Protein AF-A0AA36HN88-F1 (afdb_monomer)

Nearest PDB structures (foldseek):
  8b9c-assembly1_F  TM=7.238E-01  e=7.077E-08  Saccharomyces cerevisiae
  8b9b-assembly1_F  TM=6.747E-01  e=3.984E-08  Saccharomyces cerevisiae
  8ouw-assembly1_D  TM=8.330E-01  e=1.048E-05  Caenorhabditis elegans
  2q9q-assembly1_C  TM=6.946E-01  e=7.326E-03  Homo sapiens
  2e9x-assembly2_E  TM=8.116E-01  e=2.593E-02  Homo sapiens

Radius of gyration: 31.12 Å; Cα contacts (8 Å, |Δi|>4): 179; chains: 1; bounding box: 62×79×114 Å

InterPro domains:
  IPR008591 GINS complex subunit Sld5 [PTHR21206] (37-210)
  IPR036224 GINS, helical bundle-like domain superfamily [SSF158573] (46-180)
  IPR038749 GINS complex protein Sld5, alpha-helical domain [cd11711] (49-167)

Foldseek 3Di:
DDDDDDDDDDDDDDDDDDPDDPDPDDVPDDPPVVVVVVVVVVVVVVVLLVVLVQLLVCLQFALAHAADDPPSLVVLVVVLVVLVVVLVVCVVVVNQDPDPVSVVSVVVSVVSVVSSVSSVVSNLVNCLVQLVVCLDPVNCNRDDPVSNVCSVVSVVVVLVVCCVPPLVVDDPVPSDQQDDDDPVDGSGDDGDLQDWGWAWDFWCPDDDDQPDPDDPDDDDDPPDDQADADDDDDDDDDDTGTGGTDDIGRHSDDYHD

Structure (mmCIF, N/CA/C/O backbone):
data_AF-A0AA36HN88-F1
#
_entry.id   AF-A0AA36HN88-F1
#
loop_
_atom_site.group_PDB
_atom_site.id
_atom_site.type_symbol
_atom_site.label_atom_id
_atom_site.label_alt_id
_atom_site.label_comp_id
_atom_site.label_asym_id
_atom_site.label_entity_id
_atom_site.label_seq_id
_atom_site.pdbx_PDB_ins_code
_atom_site.Cartn_x
_atom_site.Cartn_y
_atom_site.Cartn_z
_atom_site.occupancy
_atom_site.B_iso_or_equiv
_atom_site.auth_seq_id
_atom_site.auth_comp_id
_atom_site.auth_asym_id
_atom_site.auth_atom_id
_atom_site.pdbx_PDB_model_num
ATOM 1 N N . GLY A 1 1 ? -19.488 61.494 77.928 1.00 33.22 1 GLY A N 1
ATOM 2 C CA . GLY A 1 1 ? -19.627 61.436 76.463 1.00 33.22 1 GLY A CA 1
ATOM 3 C C . GLY A 1 1 ? -18.825 60.264 75.932 1.00 33.22 1 GLY A C 1
ATOM 4 O O . GLY A 1 1 ? -17.717 60.093 76.411 1.00 33.22 1 GLY A O 1
ATOM 5 N N . GLN A 1 2 ? -19.443 59.449 75.059 1.00 39.19 2 GLN A N 1
ATOM 6 C CA . GLN A 1 2 ? -18.920 58.852 73.802 1.00 39.19 2 GLN A CA 1
ATOM 7 C C . GLN A 1 2 ? -17.388 58.603 73.686 1.00 39.19 2 GLN A C 1
ATOM 9 O O . GLN A 1 2 ? -16.617 59.529 73.882 1.00 39.19 2 GLN A O 1
ATOM 14 N N . THR A 1 3 ? -16.843 57.438 73.288 1.00 37.53 3 THR A N 1
ATOM 15 C CA . THR A 1 3 ? -17.080 56.626 72.064 1.00 37.53 3 THR A CA 1
ATOM 16 C C . THR A 1 3 ? -16.189 55.341 72.058 1.00 37.53 3 THR A C 1
ATOM 18 O O . THR A 1 3 ? -15.089 55.397 72.590 1.00 37.53 3 THR A O 1
ATOM 21 N N . TYR A 1 4 ? -16.716 54.223 71.501 1.00 43.19 4 TYR A N 1
ATOM 22 C CA . TYR A 1 4 ? -16.215 53.196 70.518 1.00 43.19 4 TYR A CA 1
ATOM 23 C C . TYR A 1 4 ? -14.683 52.874 70.366 1.00 43.19 4 TYR A C 1
ATOM 25 O O . TYR A 1 4 ? -13.878 53.747 70.624 1.00 43.19 4 TYR A O 1
ATOM 33 N N . PHE A 1 5 ? -14.126 51.726 69.897 1.00 35.56 5 PHE A N 1
ATOM 34 C CA . PHE A 1 5 ? -14.525 50.613 68.993 1.00 35.56 5 PHE A CA 1
ATOM 35 C C . PHE A 1 5 ? -13.441 49.468 68.968 1.00 35.56 5 PHE A C 1
ATOM 37 O O . PHE A 1 5 ? -12.260 49.766 69.089 1.00 35.56 5 PHE A O 1
ATOM 44 N N . LEU A 1 6 ? -13.885 48.212 68.750 1.00 39.47 6 LEU A N 1
ATOM 45 C CA . LEU A 1 6 ? -13.306 46.944 68.193 1.00 39.47 6 LEU A CA 1
ATOM 46 C C . LEU A 1 6 ? -11.869 46.354 68.423 1.00 39.47 6 LEU A C 1
ATOM 48 O O . LEU A 1 6 ? -10.884 47.081 68.482 1.00 39.47 6 LEU A O 1
ATOM 52 N N . PRO A 1 7 ? -11.743 44.991 68.391 1.00 43.19 7 PRO A N 1
ATOM 53 C CA . PRO A 1 7 ? -10.486 44.219 68.392 1.00 43.19 7 PRO A CA 1
ATOM 54 C C . PRO A 1 7 ? -10.064 43.672 67.001 1.00 43.19 7 PRO A C 1
ATOM 56 O O . PRO A 1 7 ? -10.891 43.529 66.102 1.00 43.19 7 PRO A O 1
ATOM 59 N N . ALA A 1 8 ? -8.786 43.286 66.851 1.00 37.62 8 ALA A N 1
ATOM 60 C CA . ALA A 1 8 ? -8.213 42.681 65.638 1.00 37.62 8 ALA A CA 1
ATOM 61 C C . ALA A 1 8 ? -7.874 41.181 65.811 1.00 37.62 8 ALA A C 1
ATOM 63 O O . ALA A 1 8 ? -7.265 40.782 66.803 1.00 37.62 8 ALA A O 1
ATOM 64 N N . GLN A 1 9 ? -8.250 40.372 64.812 1.00 37.78 9 GLN A N 1
ATOM 65 C CA . GLN A 1 9 ? -7.865 38.968 64.592 1.00 37.78 9 GLN A CA 1
ATOM 66 C C . GLN A 1 9 ? -6.862 38.852 63.426 1.00 37.78 9 GLN A C 1
ATOM 68 O O . GLN A 1 9 ? -6.830 39.733 62.570 1.00 37.78 9 GLN A O 1
ATOM 73 N N . GLY A 1 10 ? -6.165 37.709 63.308 1.00 36.47 10 GLY A N 1
ATOM 74 C CA . GLY A 1 10 ? -5.746 37.192 61.994 1.00 36.47 10 GLY A CA 1
ATOM 75 C C . GLY A 1 10 ? -4.490 36.318 61.972 1.00 36.47 10 GLY A C 1
ATOM 76 O O . GLY A 1 10 ? -3.422 36.792 61.602 1.00 36.47 10 GLY A O 1
ATOM 77 N N . HIS A 1 11 ? -4.623 35.032 62.312 1.00 40.09 11 HIS A N 1
ATOM 78 C CA . HIS A 1 11 ? -3.601 34.008 62.065 1.00 40.09 11 HIS A CA 1
ATOM 79 C C . HIS A 1 11 ? -3.617 33.529 60.602 1.00 40.09 11 HIS A C 1
ATOM 81 O O . HIS A 1 11 ? -4.667 33.342 59.991 1.00 40.09 11 HIS A O 1
ATOM 87 N N . ILE A 1 12 ? -2.412 33.297 60.088 1.00 47.19 12 ILE A N 1
ATOM 88 C CA . ILE A 1 12 ? -2.048 32.744 58.781 1.00 47.19 12 ILE A CA 1
ATOM 89 C C . ILE A 1 12 ? -2.587 31.313 58.621 1.00 47.19 12 ILE A C 1
ATOM 91 O O . ILE A 1 12 ? -2.272 30.464 59.448 1.00 47.19 12 ILE A O 1
ATOM 95 N N . ASN A 1 13 ? -3.344 31.041 57.550 1.00 41.16 13 ASN A N 1
ATOM 96 C CA . ASN A 1 13 ? -3.488 29.720 56.914 1.00 41.16 13 ASN A CA 1
ATOM 97 C C . ASN A 1 13 ? -4.190 29.865 55.549 1.00 41.16 13 ASN A C 1
ATOM 99 O O . ASN A 1 13 ? -5.360 30.235 55.484 1.00 41.16 13 ASN A O 1
ATOM 103 N N . GLN A 1 14 ? -3.484 29.571 54.454 1.00 41.94 14 GLN A N 1
ATOM 104 C CA . GLN A 1 14 ? -4.084 29.422 53.121 1.00 41.94 14 GLN A CA 1
ATOM 105 C C . GLN A 1 14 ? -4.514 27.958 52.905 1.00 41.94 14 GLN A C 1
ATOM 107 O O . GLN A 1 14 ? -3.753 27.054 53.257 1.00 41.94 14 GLN A O 1
ATOM 112 N N . PRO A 1 15 ? -5.695 27.680 52.320 1.00 41.12 15 PRO A N 1
ATOM 113 C CA . PRO A 1 15 ? -6.111 26.314 52.025 1.00 41.12 15 PRO A CA 1
ATOM 114 C C . PRO A 1 15 ? -5.435 25.760 50.759 1.00 41.12 15 PRO A C 1
ATOM 116 O O . PRO A 1 15 ? -5.493 26.352 49.683 1.00 41.12 15 PRO A O 1
ATOM 119 N N . VAL A 1 16 ? -4.855 24.565 50.892 1.00 47.56 16 VAL A N 1
ATOM 120 C CA . VAL A 1 16 ? -4.375 23.710 49.796 1.00 47.56 16 VAL A CA 1
ATOM 121 C C . VAL A 1 16 ? -5.579 23.220 48.983 1.00 47.56 16 VAL A C 1
ATOM 123 O O . VAL A 1 16 ? -6.437 22.507 49.509 1.00 47.56 16 VAL A O 1
ATOM 126 N N . GLN A 1 17 ? -5.657 23.582 47.700 1.00 39.78 17 GLN A N 1
ATOM 127 C CA . GLN A 1 17 ? -6.665 23.032 46.791 1.00 39.78 17 GLN A CA 1
ATOM 128 C C . GLN A 1 17 ? -6.345 21.558 46.503 1.00 39.78 17 GLN A C 1
ATOM 130 O O . GLN A 1 17 ? -5.305 21.235 45.935 1.00 39.78 17 GLN A O 1
ATOM 135 N N . ARG A 1 18 ? -7.240 20.651 46.909 1.00 39.81 18 ARG A N 1
ATOM 136 C CA . ARG A 1 18 ? -7.179 19.233 46.524 1.00 39.81 18 ARG A CA 1
ATOM 137 C C . ARG A 1 18 ? -7.717 19.080 45.094 1.00 39.81 18 ARG A C 1
ATOM 139 O O . ARG A 1 18 ? -8.723 19.721 44.782 1.00 39.81 18 ARG A O 1
ATOM 146 N N . PRO A 1 19 ? -7.134 18.217 44.243 1.00 39.84 19 PRO A N 1
ATOM 147 C CA . PRO A 1 19 ? -7.756 17.872 42.972 1.00 39.84 19 PRO A CA 1
ATOM 148 C C . PRO A 1 19 ? -9.130 17.250 43.242 1.00 39.84 19 PRO A C 1
ATOM 150 O O . PRO A 1 19 ? -9.286 16.403 44.126 1.00 39.84 19 PRO A O 1
ATOM 153 N N . ARG A 1 20 ? -10.142 17.733 42.514 1.00 42.72 20 ARG A N 1
ATOM 154 C CA . ARG A 1 20 ? -11.532 17.282 42.618 1.00 42.72 20 ARG A CA 1
ATOM 155 C C . ARG A 1 20 ? -11.580 15.760 42.485 1.00 42.72 20 ARG A C 1
ATOM 157 O O . ARG A 1 20 ? -11.233 15.218 41.440 1.00 42.72 20 ARG A O 1
ATOM 164 N N . GLN A 1 21 ? -12.030 15.085 43.541 1.00 40.09 21 GLN A N 1
ATOM 165 C CA . GLN A 1 21 ? -12.452 13.691 43.461 1.00 40.09 21 GLN A CA 1
ATOM 166 C C . GLN A 1 21 ? -13.465 13.590 42.313 1.00 40.09 21 GLN A C 1
ATOM 168 O O . GLN A 1 21 ? -14.459 14.320 42.316 1.00 40.09 21 GLN A O 1
ATOM 173 N N . ARG A 1 22 ? -13.200 12.741 41.309 1.00 48.06 22 ARG A N 1
ATOM 174 C CA . ARG A 1 22 ? -14.203 12.387 40.298 1.00 48.06 22 ARG A CA 1
ATOM 175 C C . ARG A 1 22 ? -15.379 11.766 41.051 1.00 48.06 22 ARG A C 1
ATOM 177 O O . ARG A 1 22 ? -15.306 10.616 41.471 1.00 48.06 22 ARG A O 1
ATOM 184 N N . LEU A 1 23 ? -16.435 12.552 41.261 1.00 38.34 23 LEU A N 1
ATOM 185 C CA . LEU A 1 23 ? -17.735 12.028 41.651 1.00 38.34 23 LEU A CA 1
ATOM 186 C C . LEU A 1 23 ? -18.117 10.989 40.596 1.00 38.34 23 LEU A C 1
ATOM 188 O O . LEU A 1 23 ? -18.191 11.319 39.408 1.00 38.34 23 LEU A O 1
ATOM 192 N N . TYR A 1 24 ? -18.352 9.752 41.028 1.00 38.06 24 TYR A N 1
ATOM 193 C CA . TYR A 1 24 ? -19.062 8.770 40.222 1.00 38.06 24 TYR A CA 1
ATOM 194 C C . TYR A 1 24 ? -20.385 9.411 39.796 1.00 38.06 24 TYR A C 1
ATOM 196 O O . TYR A 1 24 ? -21.262 9.645 40.628 1.00 38.06 24 TYR A O 1
ATOM 204 N N . HIS A 1 25 ? -20.493 9.778 38.520 1.00 45.50 25 HIS A N 1
ATOM 205 C CA . HIS A 1 25 ? -21.758 10.231 37.963 1.00 45.50 25 HIS A CA 1
ATOM 206 C C . HIS A 1 25 ? -22.688 9.021 37.938 1.00 45.50 25 HIS A C 1
ATOM 208 O O . HIS A 1 25 ? -22.310 7.934 37.496 1.00 45.50 25 HIS A O 1
ATOM 214 N N . ARG A 1 26 ? -23.889 9.205 38.487 1.00 38.00 26 ARG A N 1
ATOM 215 C CA . ARG A 1 26 ? -24.960 8.211 38.472 1.00 38.00 26 ARG A CA 1
ATOM 216 C C . ARG A 1 26 ? -25.245 7.858 37.000 1.00 38.00 26 ARG A C 1
ATOM 218 O O . ARG A 1 26 ? -25.284 8.778 36.181 1.00 38.00 26 ARG A O 1
ATOM 225 N N . PRO A 1 27 ? -25.412 6.574 36.635 1.00 43.78 27 PRO A N 1
ATOM 226 C CA . PRO A 1 27 ? -25.671 6.197 35.250 1.00 43.78 27 PRO A CA 1
ATOM 227 C C . PRO A 1 27 ? -27.021 6.795 34.835 1.00 43.78 27 PRO A C 1
ATOM 229 O O . PRO A 1 27 ? -28.067 6.352 35.305 1.00 43.78 27 PRO A O 1
ATOM 232 N N . GLY A 1 28 ? -26.969 7.871 34.048 1.00 53.22 28 GLY A N 1
ATOM 233 C CA . GLY A 1 28 ? -28.129 8.674 33.656 1.00 53.22 28 GLY A CA 1
ATOM 234 C C . GLY A 1 28 ? -27.809 10.128 33.294 1.00 53.22 28 GLY A C 1
ATOM 235 O O . GLY A 1 28 ? -28.519 10.691 32.473 1.00 53.22 28 GLY A O 1
ATOM 236 N N . ASP A 1 29 ? -26.71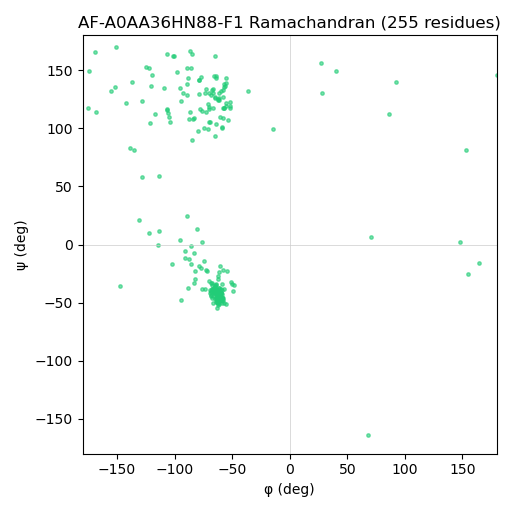8 10.708 33.812 1.00 48.88 29 ASP A N 1
ATOM 237 C CA . ASP A 1 29 ? -26.418 12.141 33.634 1.00 48.88 29 ASP A CA 1
ATOM 238 C C . ASP A 1 29 ? -25.157 12.390 32.778 1.00 48.88 29 ASP A C 1
ATOM 240 O O . ASP A 1 29 ? -24.192 13.006 33.233 1.00 48.88 29 ASP A O 1
ATOM 244 N N . LYS A 1 30 ? -25.134 11.910 31.525 1.00 49.22 30 LYS A N 1
ATOM 245 C CA . LYS A 1 30 ? -24.325 12.571 30.481 1.00 49.22 30 LYS A CA 1
ATOM 246 C C . LYS A 1 30 ? -25.263 13.525 29.727 1.00 49.22 30 LYS A C 1
ATOM 248 O O . LYS A 1 30 ? -26.373 13.105 29.398 1.00 49.22 30 LYS A O 1
ATOM 253 N N . PRO A 1 31 ? -24.874 14.783 29.448 1.00 46.38 31 PRO A N 1
ATOM 254 C CA . PRO A 1 31 ? -25.662 15.626 28.558 1.00 46.38 31 PRO A CA 1
ATOM 255 C C . PRO A 1 31 ? -25.785 14.922 27.198 1.00 46.38 31 PRO A C 1
ATOM 257 O O . PRO A 1 31 ? -24.791 14.419 26.682 1.00 46.38 31 PRO A O 1
ATOM 260 N N . MET A 1 32 ? -27.002 14.867 26.646 1.00 52.06 32 MET A N 1
ATOM 261 C CA . MET A 1 32 ? -27.328 14.155 25.394 1.00 52.06 32 MET A CA 1
ATOM 262 C C . MET A 1 32 ? -26.355 14.481 24.244 1.00 52.06 32 MET A C 1
ATOM 264 O O . MET A 1 32 ? -25.968 13.585 23.505 1.00 52.06 32 MET A O 1
ATOM 268 N N . ALA A 1 33 ? -25.864 15.724 24.169 1.00 55.00 33 ALA A N 1
ATOM 269 C CA . ALA A 1 33 ? -24.887 16.161 23.168 1.00 55.00 33 ALA A CA 1
ATOM 270 C C . ALA A 1 33 ? -23.561 15.370 23.196 1.00 55.00 33 ALA A C 1
ATOM 272 O O . ALA A 1 33 ? -22.982 15.111 22.153 1.00 55.00 33 ALA A O 1
ATOM 273 N N . SER A 1 34 ? -23.095 14.927 24.371 1.00 55.44 34 SER A N 1
ATOM 274 C CA . SER A 1 34 ? -21.862 14.127 24.486 1.00 55.44 34 SER A CA 1
ATOM 275 C C . SER A 1 34 ? -22.051 12.669 24.074 1.00 55.44 34 SER A C 1
ATOM 277 O O . SER A 1 34 ? -21.071 11.975 23.836 1.00 55.44 34 SER A O 1
ATOM 279 N N . GLN A 1 35 ? -23.292 12.177 24.070 1.00 51.66 35 GLN A N 1
ATOM 280 C CA . GLN A 1 35 ? -23.598 10.817 23.625 1.00 51.66 35 GLN A CA 1
ATOM 281 C C . GLN A 1 35 ? -23.736 10.754 22.103 1.00 51.66 35 GLN A C 1
ATOM 283 O O . GLN A 1 35 ? -23.360 9.749 21.517 1.00 51.66 35 GLN A O 1
ATOM 288 N N . GLU A 1 36 ? -24.242 11.814 21.468 1.00 57.34 36 GLU A N 1
ATOM 289 C CA . GLU A 1 36 ? -24.328 11.905 20.005 1.00 57.34 36 GLU A CA 1
ATOM 290 C C . GLU A 1 36 ? -22.930 12.007 19.369 1.00 57.34 36 GLU A C 1
ATOM 292 O O . GLU A 1 36 ? -22.629 11.249 18.452 1.00 57.34 36 GLU A O 1
ATOM 297 N N . GLU A 1 37 ? -22.035 12.836 19.923 1.00 62.00 37 GLU A N 1
ATOM 298 C CA . GLU A 1 37 ? -20.652 12.971 19.428 1.00 62.00 37 GLU A CA 1
ATOM 299 C C . GLU A 1 37 ? -19.816 11.681 19.603 1.00 62.00 37 GLU A C 1
ATOM 301 O O . GLU A 1 37 ? -19.087 11.301 18.690 1.00 62.00 37 GLU A O 1
ATOM 306 N N . GLU A 1 38 ? -19.951 10.958 20.729 1.00 62.66 38 GLU A N 1
ATOM 307 C CA . GLU A 1 38 ? -19.243 9.676 20.953 1.00 62.66 38 GLU A CA 1
ATOM 308 C C . GLU A 1 38 ? -19.678 8.583 19.948 1.00 62.66 38 GLU A C 1
ATOM 310 O O . GLU A 1 38 ? -18.858 7.764 19.532 1.00 62.66 38 GLU A O 1
ATOM 315 N N . VAL A 1 39 ? -20.952 8.560 19.535 1.00 64.94 39 VAL A N 1
ATOM 316 C CA . VAL A 1 39 ? -21.482 7.553 18.592 1.00 64.94 39 VAL A CA 1
ATOM 317 C C . VAL A 1 39 ? -21.003 7.808 17.160 1.00 64.94 39 VAL A C 1
ATOM 319 O O . VAL A 1 39 ? -20.663 6.857 16.451 1.00 64.94 39 VAL A O 1
ATOM 322 N N . ASP A 1 40 ? -20.923 9.073 16.743 1.00 72.06 40 ASP A N 1
ATOM 323 C CA . ASP A 1 40 ? -20.462 9.448 15.401 1.00 72.06 40 ASP A CA 1
ATOM 324 C C . ASP A 1 40 ? -18.978 9.087 15.175 1.00 72.06 40 ASP A C 1
ATOM 326 O O . ASP A 1 40 ? -18.593 8.639 14.088 1.00 72.06 40 ASP A O 1
ATOM 330 N N . GLU A 1 41 ? -18.135 9.220 16.205 1.00 75.75 41 GLU A N 1
ATOM 331 C CA . GLU A 1 41 ? -16.717 8.837 16.145 1.00 75.75 41 GLU A CA 1
ATOM 332 C C . GLU A 1 41 ? -16.524 7.314 16.037 1.00 75.75 41 GLU A C 1
ATOM 334 O O . GLU A 1 41 ? -15.697 6.842 15.246 1.00 75.75 41 GLU A O 1
ATOM 339 N N . GLU A 1 42 ? -17.308 6.528 16.784 1.00 75.44 42 GLU A N 1
ATOM 340 C CA . GLU A 1 42 ? -17.267 5.062 16.719 1.00 75.44 42 GLU A CA 1
ATOM 341 C C . GLU A 1 42 ? -17.736 4.525 15.356 1.00 75.44 42 GLU A C 1
ATOM 343 O O . GLU A 1 42 ? -17.108 3.613 14.801 1.00 75.44 42 GLU A O 1
ATOM 348 N N . GLU A 1 43 ? -18.804 5.094 14.780 1.00 80.69 43 GLU A N 1
ATOM 349 C CA . GLU A 1 43 ? -19.254 4.731 13.430 1.00 80.69 43 GLU A CA 1
ATOM 350 C C . GLU A 1 43 ? -18.202 5.080 12.370 1.00 80.69 43 GLU A C 1
ATOM 352 O O . GLU A 1 43 ? -17.905 4.252 11.504 1.00 80.69 43 GLU A O 1
ATOM 357 N N . SER A 1 44 ? -17.583 6.260 12.469 1.00 85.06 44 SER A N 1
ATOM 358 C CA . SER A 1 44 ? -16.520 6.698 11.557 1.00 85.06 44 SER A CA 1
ATOM 359 C C . SER A 1 44 ? -15.319 5.743 11.563 1.00 85.06 44 SER A C 1
ATOM 361 O O . SER A 1 44 ? -14.850 5.303 10.508 1.00 85.06 44 SER A O 1
ATOM 363 N N . PHE A 1 45 ? -14.854 5.325 12.747 1.00 86.44 45 PHE A N 1
ATOM 364 C CA . PHE A 1 45 ? -13.737 4.384 12.848 1.00 86.44 45 PHE A CA 1
ATOM 365 C C . PHE A 1 45 ? -14.075 3.011 12.258 1.00 86.44 45 PHE A C 1
ATOM 367 O O . PHE A 1 45 ? -13.268 2.416 11.538 1.00 86.44 45 PHE A O 1
ATOM 374 N N . LYS A 1 46 ? -15.284 2.510 12.525 1.00 90.56 46 LYS A N 1
ATOM 375 C CA . LYS A 1 46 ? -15.750 1.242 11.959 1.00 90.56 46 LYS A CA 1
ATOM 376 C C . LYS A 1 46 ? -15.746 1.273 10.429 1.00 90.56 46 LYS A C 1
ATOM 378 O O . LYS A 1 46 ? -15.358 0.289 9.800 1.00 90.56 46 LYS A O 1
ATOM 383 N N . GLU A 1 47 ? -16.127 2.396 9.829 1.00 91.44 47 GLU A N 1
ATOM 384 C CA . GLU A 1 47 ? -16.102 2.567 8.376 1.00 91.44 47 GLU A CA 1
ATOM 385 C C . GLU A 1 47 ? -14.687 2.532 7.794 1.00 91.44 47 GLU A C 1
ATOM 387 O O . GLU A 1 47 ? -14.479 1.913 6.746 1.00 91.44 47 GLU A O 1
ATOM 392 N N . GLU A 1 48 ? -13.704 3.126 8.475 1.00 92.25 48 GLU A N 1
ATOM 393 C CA . GLU A 1 48 ? -12.296 3.045 8.063 1.00 92.25 48 GLU A CA 1
ATOM 394 C C . GLU A 1 48 ? -11.740 1.621 8.201 1.00 92.25 48 GLU A C 1
ATOM 396 O O . GLU A 1 48 ? -11.027 1.143 7.315 1.00 92.25 48 GLU A O 1
ATOM 401 N N . VAL A 1 49 ? -12.116 0.886 9.253 1.00 94.38 49 VAL A N 1
ATOM 402 C CA . VAL A 1 49 ? -11.742 -0.531 9.408 1.00 94.38 49 VAL A CA 1
ATOM 403 C C . VAL A 1 49 ? -12.344 -1.385 8.289 1.00 94.38 49 VAL A C 1
ATOM 405 O O . VAL A 1 49 ? -11.632 -2.180 7.668 1.00 94.38 49 VAL A O 1
ATOM 408 N N . ASP A 1 50 ? -13.624 -1.193 7.968 1.00 93.50 50 ASP A N 1
ATOM 409 C CA . ASP A 1 50 ? -14.272 -1.877 6.846 1.00 93.50 50 ASP A CA 1
ATOM 410 C C . ASP A 1 50 ? -13.590 -1.526 5.515 1.00 93.50 50 ASP A C 1
ATOM 412 O O . ASP A 1 50 ? -13.373 -2.397 4.665 1.00 93.50 50 ASP A O 1
ATOM 416 N N . ARG A 1 51 ? -13.194 -0.261 5.332 1.00 92.56 51 ARG A N 1
ATOM 417 C CA . ARG A 1 51 ? -12.423 0.191 4.170 1.00 92.56 51 ARG A CA 1
ATOM 418 C C . ARG A 1 51 ? -11.065 -0.507 4.099 1.00 92.56 51 ARG A C 1
ATOM 420 O O . ARG A 1 51 ? -10.725 -1.001 3.024 1.00 92.56 51 ARG A O 1
ATOM 427 N N . LEU A 1 52 ? -10.325 -0.636 5.203 1.00 95.06 52 LEU A N 1
ATOM 428 C CA . LEU A 1 52 ? -9.062 -1.385 5.249 1.00 95.06 52 LEU A CA 1
ATOM 429 C C . LEU A 1 52 ? -9.255 -2.851 4.866 1.00 95.06 52 LEU A C 1
ATOM 431 O O . LEU A 1 52 ? -8.510 -3.355 4.027 1.00 95.06 52 LEU A O 1
ATOM 435 N N . ILE A 1 53 ? -10.258 -3.528 5.431 1.00 94.81 53 ILE A N 1
ATOM 436 C CA . ILE A 1 53 ? -10.543 -4.938 5.127 1.00 94.81 53 ILE A CA 1
ATOM 437 C C . ILE A 1 53 ? -10.807 -5.114 3.628 1.00 94.81 53 ILE A C 1
ATOM 439 O O . ILE A 1 53 ? -10.248 -6.014 2.992 1.00 94.81 53 ILE A O 1
ATOM 443 N N . ARG A 1 54 ? -11.625 -4.233 3.038 1.00 91.75 54 ARG A N 1
ATOM 444 C CA . ARG A 1 54 ? -11.916 -4.253 1.597 1.00 91.75 54 ARG A CA 1
ATOM 445 C C . ARG A 1 54 ? -10.656 -4.011 0.775 1.00 91.75 54 ARG A C 1
ATOM 447 O O . ARG A 1 54 ? -10.343 -4.806 -0.103 1.00 91.75 54 ARG A O 1
ATOM 454 N N . ARG A 1 55 ? -9.894 -2.962 1.087 1.00 93.31 55 ARG A N 1
ATOM 455 C CA . ARG A 1 55 ? -8.647 -2.610 0.390 1.00 93.31 55 ARG A CA 1
ATOM 456 C C . ARG A 1 55 ? -7.618 -3.726 0.445 1.00 93.31 55 ARG A C 1
ATOM 458 O O . ARG A 1 55 ? -7.058 -4.086 -0.586 1.00 93.31 55 ARG A O 1
ATOM 465 N N . HIS A 1 56 ? -7.415 -4.309 1.622 1.00 95.31 56 HIS A N 1
ATOM 466 C CA . HIS A 1 56 ? -6.519 -5.441 1.835 1.00 95.31 56 HIS A CA 1
ATOM 467 C C . HIS A 1 56 ? -6.925 -6.646 0.988 1.00 95.31 56 HIS A C 1
ATOM 469 O O . HIS A 1 56 ? -6.098 -7.195 0.257 1.00 95.31 56 HIS A O 1
ATOM 475 N N . ARG A 1 57 ? -8.211 -7.013 1.017 1.00 94.19 57 ARG A N 1
ATOM 476 C CA . ARG A 1 57 ? -8.756 -8.107 0.207 1.00 94.19 57 ARG A CA 1
ATOM 477 C C . ARG A 1 57 ? -8.574 -7.847 -1.288 1.00 94.19 57 ARG A C 1
ATOM 479 O O . ARG A 1 57 ? -8.100 -8.725 -2.006 1.00 94.19 57 ARG A O 1
ATOM 486 N N . ASN A 1 58 ? -8.928 -6.652 -1.746 1.00 92.62 58 ASN A N 1
ATOM 487 C CA . ASN A 1 58 ? -8.847 -6.263 -3.151 1.00 92.62 58 ASN A CA 1
ATOM 488 C C . ASN A 1 58 ? -7.397 -6.294 -3.636 1.00 92.62 58 ASN A C 1
ATOM 490 O O . ASN A 1 58 ? -7.101 -6.891 -4.667 1.00 92.62 58 ASN A O 1
ATOM 494 N N . GLU A 1 59 ? -6.478 -5.726 -2.857 1.00 94.62 59 GLU A N 1
ATOM 495 C CA . GLU A 1 59 ? -5.052 -5.731 -3.164 1.00 94.62 59 GLU A CA 1
ATOM 496 C C . GLU A 1 59 ? -4.499 -7.161 -3.211 1.00 94.62 59 GLU A C 1
ATOM 498 O O . GLU A 1 59 ? -3.726 -7.493 -4.103 1.00 94.62 59 GLU A O 1
ATOM 503 N N . LYS A 1 60 ? -4.931 -8.051 -2.314 1.00 93.12 60 LYS A N 1
ATOM 504 C CA . LYS A 1 60 ? -4.470 -9.445 -2.297 1.00 93.12 60 LYS A CA 1
ATOM 505 C C . LYS A 1 60 ? -4.813 -10.217 -3.576 1.00 93.12 60 LYS A C 1
ATOM 507 O O . LYS A 1 60 ? -4.009 -11.040 -4.009 1.00 93.12 60 LYS A O 1
ATOM 512 N N . TYR A 1 61 ? -5.984 -9.971 -4.162 1.00 90.81 61 TYR A N 1
ATOM 513 C CA . TYR A 1 61 ? -6.478 -10.735 -5.315 1.00 90.81 61 TYR A CA 1
ATOM 514 C C . TYR A 1 61 ? -6.337 -10.015 -6.659 1.00 90.81 61 TYR A C 1
ATOM 516 O O . TYR A 1 61 ? -6.394 -10.670 -7.698 1.00 90.81 61 TYR A O 1
ATOM 524 N N . ALA A 1 62 ? -6.127 -8.697 -6.669 1.00 89.88 62 ALA A N 1
ATOM 525 C CA . ALA A 1 62 ? -5.911 -7.957 -7.905 1.00 89.88 62 ALA A CA 1
ATOM 526 C C . ALA A 1 62 ? -4.577 -8.362 -8.573 1.00 89.88 62 ALA A C 1
ATOM 528 O O . ALA A 1 62 ? -3.547 -8.418 -7.890 1.00 89.88 62 ALA A O 1
ATOM 529 N N . PRO A 1 63 ? -4.552 -8.611 -9.897 1.00 89.88 63 PRO A N 1
ATOM 530 C CA . PRO A 1 63 ? -3.317 -8.934 -10.613 1.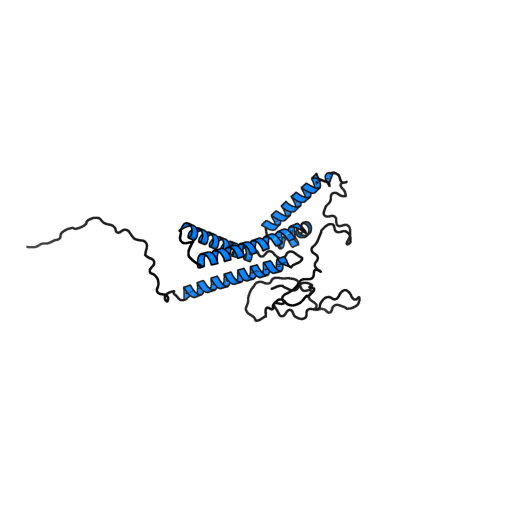00 89.88 63 PRO A CA 1
ATOM 531 C C . PRO A 1 63 ? -2.363 -7.734 -10.695 1.00 89.88 63 PRO A C 1
ATOM 533 O O . PRO A 1 63 ? -1.145 -7.911 -10.644 1.00 89.88 63 PRO A O 1
ATOM 536 N N . GLU A 1 64 ? -2.912 -6.521 -10.778 1.00 91.00 64 GLU A N 1
ATOM 537 C CA . GLU A 1 64 ? -2.178 -5.257 -10.743 1.00 91.00 64 GLU A CA 1
ATOM 538 C C . GLU A 1 64 ? -2.233 -4.594 -9.358 1.00 91.00 64 GLU A C 1
ATOM 540 O O . GLU A 1 64 ? -3.054 -4.945 -8.507 1.00 91.00 64 GLU A O 1
ATOM 545 N N . LEU A 1 65 ? -1.316 -3.658 -9.120 1.00 92.56 65 LEU A N 1
ATOM 546 C CA . LEU A 1 65 ? -1.299 -2.784 -7.950 1.00 92.56 65 LEU A CA 1
ATOM 547 C C . LEU A 1 65 ? -2.451 -1.772 -8.022 1.00 92.56 65 LEU A C 1
ATOM 549 O O . LEU A 1 65 ? -2.615 -1.095 -9.037 1.00 92.56 65 LEU A O 1
ATOM 553 N N . LEU A 1 66 ? -3.215 -1.644 -6.937 1.00 92.81 66 LEU A N 1
ATOM 554 C CA . LEU A 1 66 ? -4.339 -0.707 -6.854 1.00 92.81 66 LEU A CA 1
ATOM 555 C C . LEU A 1 66 ? -3.883 0.701 -6.408 1.00 92.81 66 LEU A C 1
ATOM 557 O O . LEU A 1 66 ? -2.751 0.858 -5.934 1.00 92.81 66 LEU A O 1
ATOM 561 N N . PRO A 1 67 ? -4.725 1.747 -6.540 1.00 93.81 67 PRO A N 1
ATOM 562 C CA . PRO A 1 67 ? -4.413 3.078 -6.020 1.00 93.81 67 PRO A CA 1
ATOM 563 C C . PRO A 1 67 ? -4.104 3.070 -4.519 1.00 93.81 67 PRO A C 1
ATOM 565 O O . PRO A 1 67 ? -4.808 2.436 -3.734 1.00 93.81 67 PRO A O 1
ATOM 568 N N . TYR A 1 68 ? -3.056 3.790 -4.113 1.00 93.88 68 TYR A N 1
ATOM 569 C CA . TYR A 1 68 ? -2.717 3.962 -2.705 1.00 93.88 68 TYR A CA 1
ATOM 570 C C . TYR A 1 68 ? -3.748 4.841 -1.994 1.00 93.88 68 TYR A C 1
ATOM 572 O O . TYR A 1 68 ? -3.891 6.029 -2.289 1.00 93.88 68 TYR A O 1
ATOM 580 N N . ASP A 1 69 ? -4.417 4.266 -1.002 1.00 93.81 69 ASP A N 1
ATOM 581 C CA . ASP A 1 69 ? -5.362 4.985 -0.158 1.00 93.81 69 ASP A CA 1
ATOM 582 C C . ASP A 1 69 ? -4.647 5.699 1.002 1.00 93.81 69 ASP A C 1
ATOM 584 O O . ASP A 1 69 ? -4.425 5.128 2.072 1.00 93.81 69 ASP A O 1
ATOM 588 N N . LYS A 1 70 ? -4.235 6.951 0.768 1.00 94.69 70 LYS A N 1
ATOM 589 C CA . LYS A 1 70 ? -3.464 7.733 1.748 1.00 94.69 70 LYS A CA 1
ATOM 590 C C . LYS A 1 70 ? -4.264 8.065 3.004 1.00 94.69 70 LYS A C 1
ATOM 592 O O . LYS A 1 70 ? -3.697 8.024 4.091 1.00 94.69 70 LYS A O 1
ATOM 597 N N . GLU A 1 71 ? -5.533 8.414 2.842 1.00 94.25 71 GLU A N 1
ATOM 598 C CA . GLU A 1 71 ? -6.402 8.831 3.945 1.00 94.25 71 GLU A CA 1
ATOM 599 C C . GLU A 1 71 ? -6.654 7.664 4.895 1.00 94.25 71 GLU A C 1
ATOM 601 O O . GLU A 1 71 ? -6.379 7.784 6.082 1.00 94.25 71 GLU A O 1
ATOM 606 N N . MET A 1 72 ? -7.050 6.503 4.361 1.00 94.38 72 MET A N 1
ATOM 607 C CA . MET A 1 72 ? -7.299 5.310 5.175 1.00 94.38 72 MET A CA 1
ATOM 608 C C . MET A 1 72 ? -6.057 4.890 5.966 1.00 94.38 72 MET A C 1
ATOM 610 O O . MET A 1 72 ? -6.134 4.650 7.171 1.00 94.38 72 MET A O 1
ATOM 614 N N . VAL A 1 73 ? -4.890 4.837 5.309 1.00 96.12 73 VAL A N 1
ATOM 615 C CA . VAL A 1 73 ? -3.644 4.442 5.983 1.00 96.12 73 VAL A CA 1
ATOM 616 C C . VAL A 1 73 ? -3.281 5.438 7.080 1.00 96.12 73 VAL A C 1
ATOM 618 O O . VAL A 1 73 ? -2.859 5.016 8.154 1.00 96.12 73 VAL A O 1
ATOM 621 N N . HIS A 1 74 ? -3.441 6.738 6.828 1.00 95.69 74 HIS A N 1
ATOM 622 C CA . HIS A 1 74 ? -3.163 7.774 7.816 1.00 95.69 74 HIS A CA 1
ATOM 623 C C . HIS A 1 74 ? -4.093 7.657 9.029 1.00 95.69 74 HIS A C 1
ATOM 625 O O . HIS A 1 74 ? -3.595 7.463 10.135 1.00 95.69 74 HIS A O 1
ATOM 631 N N . ASN A 1 75 ? -5.409 7.649 8.804 1.00 94.31 75 ASN A N 1
ATOM 632 C CA . ASN A 1 75 ? -6.426 7.605 9.855 1.00 94.31 75 ASN A CA 1
ATOM 633 C C . ASN A 1 75 ? -6.255 6.371 10.755 1.00 94.31 75 ASN A C 1
ATOM 635 O O . ASN A 1 75 ? -6.211 6.478 11.979 1.00 94.31 75 ASN A O 1
ATOM 639 N N . ILE A 1 76 ? -6.079 5.185 10.161 1.00 95.25 76 ILE A N 1
ATOM 640 C CA . ILE A 1 76 ? -5.891 3.951 10.936 1.00 95.25 76 ILE A CA 1
ATOM 641 C C . ILE A 1 76 ? -4.558 3.966 11.686 1.00 95.25 76 ILE A C 1
ATOM 643 O O . ILE A 1 76 ? -4.503 3.510 12.826 1.00 95.25 76 ILE A O 1
ATOM 647 N N . SER A 1 77 ? -3.488 4.495 11.085 1.00 96.00 77 SER A N 1
ATOM 648 C CA . SER A 1 77 ? -2.188 4.588 11.764 1.00 96.00 77 SER A CA 1
ATOM 649 C C . SER A 1 77 ? -2.249 5.506 12.983 1.00 96.00 77 SER A C 1
ATOM 651 O O . SER A 1 77 ? -1.691 5.159 14.021 1.00 96.00 77 SER A O 1
ATOM 653 N N . GLU A 1 78 ? -2.941 6.643 12.883 1.00 95.50 78 GLU A N 1
ATOM 654 C CA . GLU A 1 78 ? -3.126 7.569 14.004 1.00 95.50 78 GLU A CA 1
ATOM 655 C C . GLU A 1 78 ? -3.931 6.933 15.139 1.00 95.50 78 GLU A C 1
ATOM 657 O O . GLU A 1 78 ? -3.501 6.968 16.294 1.00 95.50 78 GLU A O 1
ATOM 662 N N . VAL A 1 79 ? -5.050 6.270 14.821 1.00 92.75 79 VAL A N 1
ATOM 663 C CA . VAL A 1 79 ? -5.853 5.576 15.838 1.00 92.75 79 VAL A CA 1
ATOM 664 C C . VAL A 1 79 ? -5.059 4.444 16.492 1.00 92.75 79 VAL A C 1
ATOM 666 O O . VAL A 1 79 ? -5.086 4.304 17.715 1.00 92.75 79 VAL A O 1
ATOM 669 N N . LEU A 1 80 ? -4.313 3.652 15.715 1.00 95.06 80 LEU A N 1
ATOM 670 C CA . LEU A 1 80 ? -3.469 2.587 16.264 1.00 95.06 80 LEU A CA 1
ATOM 671 C C . LEU A 1 80 ? -2.367 3.133 17.170 1.00 95.06 80 LEU A C 1
ATOM 673 O O . LEU A 1 80 ? -2.111 2.539 18.217 1.00 95.06 80 LEU A O 1
ATOM 677 N N . HIS A 1 81 ? -1.757 4.262 16.809 1.00 95.50 81 HIS A N 1
ATOM 678 C CA . HIS A 1 81 ? -0.761 4.930 17.641 1.00 95.50 81 HIS A CA 1
ATOM 679 C C . HIS A 1 81 ? -1.361 5.367 18.982 1.00 95.50 81 HIS A C 1
ATOM 681 O O . HIS A 1 81 ? -0.849 4.992 20.035 1.00 95.50 81 HIS A O 1
ATOM 687 N N . PHE A 1 82 ? -2.497 6.068 18.956 1.00 93.62 82 PHE A N 1
ATOM 688 C CA . PHE A 1 82 ? -3.189 6.505 20.170 1.00 93.62 82 PHE A CA 1
ATOM 689 C C . PHE A 1 82 ? -3.617 5.328 21.060 1.00 93.62 82 PHE A C 1
ATOM 691 O O . PHE A 1 82 ? -3.474 5.358 22.284 1.00 93.62 82 PHE A O 1
ATOM 698 N N . VAL A 1 83 ? -4.137 4.254 20.456 1.00 92.00 83 VAL A N 1
ATOM 699 C CA . VAL A 1 83 ? -4.515 3.040 21.190 1.00 92.00 83 VAL A CA 1
ATOM 700 C C . VAL A 1 83 ? -3.289 2.377 21.819 1.00 92.00 83 VAL A C 1
ATOM 702 O O . VAL A 1 83 ? -3.380 1.940 22.966 1.00 92.00 83 VAL A O 1
ATOM 705 N N . ALA A 1 84 ? -2.160 2.317 21.112 1.00 92.00 84 ALA A N 1
ATOM 706 C CA . ALA A 1 84 ? -0.922 1.746 21.630 1.00 92.00 84 ALA A CA 1
ATOM 707 C C . ALA A 1 84 ? -0.389 2.535 22.838 1.00 92.00 84 ALA A C 1
ATOM 709 O O . ALA A 1 84 ? -0.105 1.926 23.871 1.00 92.00 84 ALA A O 1
ATOM 710 N N . GLU A 1 85 ? -0.343 3.868 22.752 1.00 93.31 85 GLU A N 1
ATOM 711 C CA . GLU A 1 85 ? 0.072 4.739 23.863 1.00 93.31 85 GLU A CA 1
ATOM 712 C C . GLU A 1 85 ? -0.832 4.565 25.087 1.00 93.31 85 GLU A C 1
ATOM 714 O O . GLU A 1 85 ? -0.349 4.367 26.204 1.00 93.31 85 GLU A O 1
ATOM 719 N N . ALA A 1 86 ? -2.154 4.551 24.882 1.00 90.38 86 ALA A N 1
ATOM 720 C CA . ALA A 1 86 ? -3.103 4.333 25.967 1.00 90.38 86 ALA A CA 1
ATOM 721 C C . ALA A 1 86 ? -2.874 2.971 26.644 1.00 90.38 86 ALA A C 1
ATOM 723 O O . ALA A 1 86 ? -2.836 2.883 27.871 1.00 90.38 86 ALA A O 1
ATOM 724 N N . LEU A 1 87 ? -2.702 1.895 25.865 1.00 89.81 87 LEU A N 1
ATOM 725 C CA . LEU A 1 87 ? -2.432 0.556 26.400 1.00 89.81 87 LEU A CA 1
ATOM 726 C C . LEU A 1 87 ? -1.125 0.506 27.207 1.00 89.81 87 LEU A C 1
ATOM 728 O O . LEU A 1 87 ? -1.078 -0.167 28.241 1.00 89.81 87 LEU A O 1
ATOM 732 N N . GLU A 1 88 ? -0.090 1.227 26.776 1.00 89.38 88 GLU A N 1
ATOM 733 C CA . GLU A 1 88 ? 1.187 1.330 27.485 1.00 89.38 88 GLU A CA 1
ATOM 734 C C . GLU A 1 88 ? 1.068 2.112 28.803 1.00 89.38 88 GLU A C 1
ATOM 736 O O . GLU A 1 88 ? 1.616 1.690 29.829 1.00 89.38 88 GLU A O 1
ATOM 741 N N . GLU A 1 89 ? 0.278 3.186 28.828 1.00 88.88 89 GLU A N 1
ATOM 742 C CA . GLU A 1 89 ? -0.027 3.933 30.051 1.00 88.88 89 GLU A CA 1
ATOM 743 C C . GLU A 1 89 ? -0.793 3.061 31.062 1.00 88.88 89 GLU A C 1
ATOM 745 O O . GLU A 1 89 ? -0.404 2.959 32.231 1.00 88.88 89 GLU A O 1
ATOM 750 N N . TYR A 1 90 ? -1.835 2.346 30.615 1.00 84.88 90 TYR A N 1
ATOM 751 C CA . TYR A 1 90 ? -2.574 1.400 31.464 1.00 84.88 90 TYR A CA 1
ATOM 752 C C . TYR A 1 90 ? -1.659 0.321 32.053 1.00 84.88 90 TYR A C 1
ATOM 754 O O . TYR A 1 90 ? -1.816 -0.069 33.218 1.00 84.88 90 TYR A O 1
ATOM 762 N N . ARG A 1 91 ? -0.690 -0.152 31.259 1.00 83.56 91 ARG A N 1
ATOM 763 C CA . ARG A 1 91 ? 0.313 -1.134 31.684 1.00 83.56 91 ARG A CA 1
ATOM 764 C C . ARG A 1 91 ? 1.252 -0.572 32.742 1.00 83.56 91 ARG A C 1
ATOM 766 O O . ARG A 1 91 ? 1.503 -1.250 33.739 1.00 83.56 91 ARG A O 1
ATOM 773 N N . SER A 1 92 ? 1.720 0.656 32.552 1.00 85.75 92 SER A N 1
ATOM 774 C CA . SER A 1 92 ? 2.638 1.348 33.462 1.00 85.75 92 SER A CA 1
ATOM 775 C C . SER A 1 92 ? 1.985 1.688 34.805 1.00 85.75 92 SER A C 1
ATOM 777 O O . SER A 1 92 ? 2.617 1.562 35.852 1.00 85.75 92 SER A O 1
ATOM 779 N N . ASN A 1 93 ? 0.689 2.009 34.799 1.00 83.81 93 ASN A N 1
ATOM 780 C CA . ASN A 1 93 ? -0.081 2.344 36.000 1.00 83.81 93 ASN A CA 1
ATOM 781 C C . ASN A 1 93 ? -0.470 1.120 36.860 1.00 83.81 93 ASN A C 1
ATOM 783 O O . ASN A 1 93 ? -1.166 1.266 37.865 1.00 83.81 93 ASN A O 1
ATOM 787 N N . GLY A 1 94 ? -0.058 -0.097 36.478 1.00 74.00 94 GLY A N 1
ATOM 788 C CA . GLY A 1 94 ? -0.328 -1.329 37.231 1.00 74.00 94 GLY A CA 1
ATOM 789 C C . GLY A 1 94 ? -1.791 -1.795 37.202 1.00 74.00 94 GLY A C 1
ATOM 790 O O . GLY A 1 94 ? -2.132 -2.758 37.880 1.00 74.00 94 GLY A O 1
ATOM 791 N N . GLN A 1 95 ? -2.645 -1.145 36.404 1.00 64.31 95 GLN A N 1
ATOM 792 C CA . GLN A 1 95 ? -4.080 -1.440 36.265 1.00 64.31 95 GLN A CA 1
ATOM 793 C C . GLN A 1 95 ? -4.378 -2.460 35.144 1.00 64.31 95 GLN A C 1
ATOM 795 O O . GLN A 1 95 ? -5.521 -2.868 34.959 1.00 64.31 95 GLN A O 1
ATOM 800 N N . ALA A 1 96 ? -3.368 -2.867 34.367 1.00 59.19 96 ALA A N 1
ATOM 801 C CA . ALA A 1 96 ? -3.560 -3.592 33.106 1.00 59.19 96 ALA A CA 1
ATOM 802 C C . ALA A 1 96 ? -3.874 -5.093 33.210 1.00 59.19 96 ALA A C 1
ATOM 804 O O . ALA A 1 96 ? -4.326 -5.672 32.226 1.00 59.19 96 ALA A O 1
ATOM 805 N N . LYS A 1 97 ? -3.600 -5.759 34.339 1.00 57.72 97 LYS A N 1
ATOM 806 C CA . LYS A 1 97 ? -3.568 -7.234 34.353 1.00 57.72 97 LYS A CA 1
ATOM 807 C C . LYS A 1 97 ? -4.928 -7.929 34.480 1.00 57.72 97 LYS A C 1
ATOM 809 O O . LYS A 1 97 ? -5.034 -9.049 33.995 1.00 57.72 97 LYS A O 1
ATOM 814 N N . ASP A 1 98 ? -5.957 -7.270 35.018 1.00 62.31 98 ASP A N 1
ATOM 815 C CA . ASP A 1 98 ? -7.182 -7.973 35.447 1.00 62.31 98 ASP A CA 1
ATOM 816 C C . ASP A 1 98 ? -8.481 -7.488 34.776 1.00 62.31 98 ASP A C 1
ATOM 818 O O . ASP A 1 98 ? -9.575 -7.886 35.177 1.00 62.31 98 ASP A O 1
ATOM 822 N N . LEU A 1 99 ? -8.396 -6.648 33.736 1.00 76.12 99 LEU A N 1
ATOM 823 C CA . LEU A 1 99 ? -9.580 -6.139 33.036 1.00 76.12 99 LEU A CA 1
ATOM 824 C C . LEU A 1 99 ? -9.743 -6.799 31.655 1.00 76.12 99 LEU A C 1
ATOM 826 O O . LEU A 1 99 ? -8.926 -6.547 30.765 1.00 76.12 99 LEU A O 1
ATOM 830 N N . PRO A 1 100 ? -10.832 -7.560 31.415 1.00 81.81 100 PRO A N 1
ATOM 831 C CA . PRO A 1 100 ? -11.145 -8.142 30.104 1.00 81.81 100 PRO A CA 1
ATOM 832 C C . PRO A 1 100 ? -11.116 -7.125 28.951 1.00 81.81 100 PRO A C 1
ATOM 834 O O . PRO A 1 100 ? -10.715 -7.448 27.835 1.00 81.81 100 PRO A O 1
ATOM 837 N N . HIS A 1 101 ? -11.479 -5.870 29.235 1.00 82.44 101 HIS A N 1
ATOM 838 C CA . HIS A 1 101 ? -11.469 -4.772 28.268 1.00 82.44 101 HIS A CA 1
ATOM 839 C C . HIS A 1 101 ? -10.065 -4.413 27.756 1.00 82.44 101 HIS A C 1
ATOM 841 O O . HIS A 1 101 ? -9.919 -4.067 26.586 1.00 82.44 101 HIS A O 1
ATOM 847 N N . HIS A 1 102 ? -9.028 -4.512 28.598 1.00 85.75 102 HIS A N 1
ATOM 848 C CA . HIS A 1 102 ? -7.651 -4.227 28.185 1.00 85.75 102 HIS A CA 1
ATOM 849 C C . HIS A 1 102 ? -7.157 -5.274 27.184 1.00 85.75 102 HIS A C 1
ATOM 851 O O . HIS A 1 102 ? -6.636 -4.925 26.126 1.00 85.75 102 HIS A O 1
ATOM 857 N N . TYR A 1 103 ? -7.390 -6.555 27.482 1.00 88.00 103 TYR A N 1
ATOM 858 C CA . TYR A 1 103 ? -7.016 -7.652 26.593 1.00 88.00 103 TYR A CA 1
ATOM 859 C C . TYR A 1 103 ? -7.744 -7.572 25.244 1.00 88.00 103 TYR A C 1
ATOM 861 O O . TYR A 1 103 ? -7.120 -7.709 24.192 1.00 88.00 103 TYR A O 1
ATOM 869 N N . LEU A 1 104 ? -9.050 -7.283 25.260 1.00 91.00 104 LEU A N 1
ATOM 870 C CA . LEU A 1 104 ? -9.828 -7.107 24.033 1.00 91.00 104 LEU A CA 1
ATOM 871 C C . LEU A 1 104 ? -9.277 -5.959 23.173 1.00 91.00 104 LEU A C 1
ATOM 873 O O . LEU A 1 104 ? -9.076 -6.126 21.975 1.00 91.00 104 LEU A O 1
ATOM 877 N N . ARG A 1 105 ? -8.967 -4.810 23.784 1.00 89.38 105 ARG A N 1
ATOM 878 C CA . ARG A 1 105 ? -8.408 -3.661 23.059 1.00 89.38 105 ARG A CA 1
ATOM 879 C C . ARG A 1 105 ? -6.997 -3.935 22.522 1.00 89.38 105 ARG A C 1
ATOM 881 O O . ARG A 1 105 ? -6.698 -3.525 21.406 1.00 89.38 105 ARG A O 1
ATOM 888 N N . SER A 1 106 ? -6.156 -4.648 23.277 1.00 91.56 106 SER A N 1
ATOM 889 C CA . SER A 1 106 ? -4.815 -5.062 22.827 1.00 91.56 106 SER A CA 1
ATOM 890 C C . SER A 1 106 ? -4.889 -5.986 21.617 1.00 91.56 106 SER A C 1
ATOM 892 O O . SER A 1 106 ? -4.257 -5.732 20.597 1.00 91.56 106 SER A O 1
ATOM 894 N N . THR A 1 107 ? -5.713 -7.032 21.700 1.00 94.06 107 THR A N 1
ATOM 895 C CA . THR A 1 107 ? -5.868 -8.009 20.612 1.00 94.06 107 THR A CA 1
ATOM 896 C C . THR A 1 107 ? -6.472 -7.390 19.349 1.00 94.06 107 THR A C 1
ATOM 898 O O . THR A 1 107 ? -6.053 -7.726 18.241 1.00 94.06 107 THR A O 1
ATOM 901 N N . GLU A 1 108 ? -7.406 -6.446 19.492 1.00 93.19 108 GLU A N 1
ATOM 902 C CA . GLU A 1 108 ? -7.946 -5.670 18.370 1.00 93.19 108 GLU A CA 1
ATOM 903 C C . GLU A 1 108 ? -6.862 -4.822 17.689 1.00 93.19 108 GLU A C 1
ATOM 905 O O . GLU A 1 108 ? -6.695 -4.888 16.467 1.00 93.19 108 GLU A O 1
ATOM 910 N N . ALA A 1 109 ? -6.081 -4.074 18.475 1.00 93.88 109 ALA A N 1
ATOM 911 C CA . ALA A 1 109 ? -4.995 -3.241 17.964 1.00 93.88 109 ALA A CA 1
ATOM 912 C C . ALA A 1 109 ? -3.922 -4.074 17.247 1.00 93.88 109 ALA A C 1
ATOM 914 O O . ALA A 1 109 ? -3.458 -3.701 16.168 1.00 93.88 109 ALA A O 1
ATOM 915 N N . GLU A 1 110 ? -3.567 -5.237 17.797 1.00 96.06 110 GLU A N 1
ATOM 916 C CA . GLU A 1 110 ? -2.649 -6.186 17.164 1.00 96.06 110 GLU A CA 1
ATOM 917 C C . GLU A 1 110 ? -3.200 -6.704 15.829 1.00 96.06 110 GLU A C 1
ATOM 919 O O . GLU A 1 110 ? -2.473 -6.722 14.830 1.00 96.06 110 GLU A O 1
ATOM 924 N N . ARG A 1 111 ? -4.490 -7.071 15.769 1.00 96.50 111 ARG A N 1
ATOM 925 C CA . ARG A 1 111 ? -5.121 -7.555 14.531 1.00 96.50 111 ARG A CA 1
ATOM 926 C C . ARG A 1 111 ? -5.091 -6.495 13.432 1.00 96.50 111 ARG A C 1
ATOM 928 O O . ARG A 1 111 ? -4.737 -6.807 12.293 1.00 96.50 111 ARG A O 1
ATOM 935 N N . LEU A 1 112 ? -5.452 -5.257 13.760 1.00 96.81 112 LEU A N 1
ATOM 936 C CA . LEU A 1 112 ? -5.465 -4.145 12.809 1.00 96.81 112 LEU A CA 1
ATOM 937 C C . LEU A 1 112 ? -4.050 -3.749 12.373 1.00 96.81 112 LEU A C 1
ATOM 939 O O . LEU A 1 112 ? -3.815 -3.548 11.182 1.00 96.81 112 LEU A O 1
ATOM 943 N N . THR A 1 113 ? -3.085 -3.738 13.295 1.00 97.00 113 THR A N 1
ATOM 944 C CA . THR A 1 113 ? -1.666 -3.499 12.978 1.00 97.00 113 THR A CA 1
ATOM 945 C C . THR A 1 113 ? -1.130 -4.558 12.020 1.00 97.00 113 THR A C 1
ATOM 947 O O . THR A 1 113 ? -0.459 -4.230 11.036 1.00 97.00 113 THR A O 1
ATOM 950 N N . TYR A 1 114 ? -1.447 -5.833 12.269 1.00 97.56 114 TYR A N 1
ATOM 951 C CA . TYR A 1 114 ? -1.093 -6.926 11.370 1.00 97.56 114 TYR A CA 1
ATOM 952 C C . TYR A 1 114 ? -1.714 -6.731 9.985 1.00 97.56 114 TYR A C 1
ATOM 954 O O . TYR A 1 114 ? -1.000 -6.833 8.990 1.00 97.56 114 TYR A O 1
ATOM 962 N N . MET A 1 115 ? -3.008 -6.411 9.916 1.00 97.56 115 MET A N 1
ATOM 963 C CA . MET A 1 115 ? -3.729 -6.242 8.654 1.00 97.56 115 MET A CA 1
ATOM 964 C C . MET A 1 115 ? -3.201 -5.064 7.829 1.00 97.56 115 MET A C 1
ATOM 966 O O . MET A 1 115 ? -2.943 -5.222 6.636 1.00 97.56 115 MET A O 1
ATOM 970 N N . LEU A 1 116 ? -2.969 -3.911 8.463 1.00 97.44 116 LEU A N 1
ATOM 971 C CA . LEU A 1 116 ? -2.360 -2.748 7.818 1.00 97.44 116 LEU A CA 1
ATOM 972 C C . LEU A 1 116 ? -0.946 -3.071 7.320 1.00 97.44 116 LEU A C 1
ATOM 974 O O . LEU A 1 116 ? -0.594 -2.773 6.178 1.00 97.44 116 LEU A O 1
ATOM 978 N N . SER A 1 117 ? -0.146 -3.744 8.149 1.00 97.81 117 SER A N 1
ATOM 979 C CA . SER A 1 117 ? 1.201 -4.167 7.765 1.00 97.81 117 SER A CA 1
ATOM 980 C C . SER A 1 117 ? 1.180 -5.151 6.595 1.00 97.81 117 SER A C 1
ATOM 982 O O . SER A 1 117 ? 2.012 -5.055 5.697 1.00 97.81 117 SER A O 1
ATOM 984 N N . ASP A 1 118 ? 0.253 -6.108 6.591 1.00 97.88 118 ASP A N 1
ATOM 985 C CA . ASP A 1 118 ? 0.108 -7.084 5.511 1.00 97.88 118 ASP A CA 1
ATOM 986 C C . ASP A 1 118 ? -0.331 -6.412 4.204 1.00 97.88 118 ASP A C 1
ATOM 988 O O . ASP A 1 118 ? 0.248 -6.684 3.155 1.00 97.88 118 ASP A O 1
ATOM 992 N N . TYR A 1 119 ? -1.257 -5.450 4.267 1.00 97.69 119 TYR A N 1
ATOM 993 C CA . TYR A 1 119 ? -1.630 -4.611 3.124 1.00 97.69 119 TYR A CA 1
ATOM 994 C C . TYR A 1 119 ? -0.418 -3.896 2.513 1.00 97.69 119 TYR A C 1
ATOM 996 O O . TYR A 1 119 ? -0.170 -4.020 1.312 1.00 97.69 119 TYR A O 1
ATOM 1004 N N . LEU A 1 120 ? 0.390 -3.214 3.329 1.00 97.69 120 LEU A N 1
ATOM 1005 C CA . LEU A 1 120 ? 1.586 -2.519 2.843 1.00 97.69 120 LEU A CA 1
ATOM 1006 C C . LEU A 1 120 ? 2.636 -3.496 2.284 1.00 97.69 120 LEU A C 1
ATOM 1008 O O . LEU A 1 120 ? 3.238 -3.236 1.240 1.00 97.69 120 LEU A O 1
ATOM 1012 N N . ARG A 1 121 ? 2.829 -4.660 2.920 1.00 97.94 121 ARG A N 1
ATOM 1013 C CA . ARG A 1 121 ? 3.743 -5.704 2.421 1.00 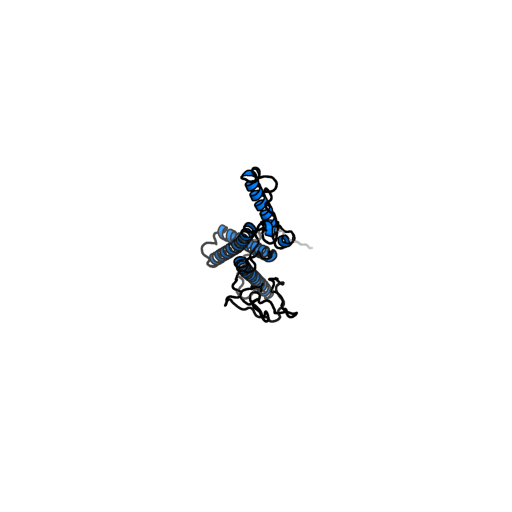97.94 121 ARG A CA 1
ATOM 1014 C C . ARG A 1 121 ? 3.298 -6.270 1.076 1.00 97.94 121 ARG A C 1
ATOM 1016 O O . ARG A 1 121 ? 4.144 -6.462 0.204 1.00 97.94 121 ARG A O 1
ATOM 1023 N N . LEU A 1 122 ? 2.001 -6.518 0.884 1.00 97.31 122 LEU A N 1
ATOM 1024 C CA . LEU A 1 122 ? 1.450 -6.997 -0.389 1.00 97.31 122 LEU A CA 1
ATOM 1025 C C . LEU A 1 122 ? 1.736 -6.011 -1.523 1.00 97.31 122 LEU A C 1
ATOM 1027 O O . LEU A 1 122 ? 2.155 -6.418 -2.610 1.00 97.31 122 LEU A O 1
ATOM 1031 N N . ARG A 1 123 ? 1.584 -4.713 -1.253 1.00 97.19 123 ARG A N 1
ATOM 1032 C CA . ARG A 1 123 ? 1.887 -3.653 -2.220 1.00 97.19 123 ARG A CA 1
ATOM 1033 C C . ARG A 1 123 ? 3.364 -3.620 -2.599 1.00 97.19 123 ARG A C 1
ATOM 1035 O O . ARG A 1 123 ? 3.687 -3.685 -3.786 1.00 97.19 123 ARG A O 1
ATOM 1042 N N . LEU A 1 124 ? 4.267 -3.630 -1.615 1.00 97.19 124 LEU A N 1
ATOM 1043 C CA . LEU A 1 124 ? 5.715 -3.706 -1.864 1.00 97.19 124 LEU A CA 1
ATOM 1044 C C . LEU A 1 124 ? 6.104 -4.978 -2.628 1.00 97.19 124 LEU A C 1
ATOM 1046 O O . LEU A 1 124 ? 6.938 -4.942 -3.533 1.00 97.19 124 LEU A O 1
ATOM 1050 N N . TRP A 1 125 ? 5.468 -6.108 -2.321 1.00 96.94 125 TRP A N 1
ATOM 1051 C CA . TRP A 1 125 ? 5.694 -7.354 -3.044 1.00 96.94 125 TRP A CA 1
ATOM 1052 C C . TRP A 1 125 ? 5.297 -7.244 -4.521 1.00 96.94 125 TRP A C 1
ATOM 1054 O O . TRP A 1 125 ? 6.072 -7.663 -5.385 1.00 96.94 125 TRP A O 1
ATOM 1064 N N . LYS A 1 126 ? 4.153 -6.629 -4.847 1.00 95.38 126 LYS A N 1
ATOM 1065 C CA . LYS A 1 126 ? 3.759 -6.380 -6.245 1.00 95.38 126 LYS A CA 1
ATOM 1066 C C . LYS A 1 126 ? 4.723 -5.432 -6.960 1.00 95.38 126 LYS A C 1
ATOM 1068 O O . LYS A 1 126 ? 5.113 -5.716 -8.093 1.00 95.38 126 LYS A O 1
ATOM 1073 N N . LEU A 1 127 ? 5.167 -4.368 -6.289 1.00 96.31 127 LEU A N 1
ATOM 1074 C CA . LEU A 1 127 ? 6.184 -3.456 -6.822 1.00 96.31 127 LEU A CA 1
ATOM 1075 C C . LEU A 1 127 ? 7.503 -4.189 -7.111 1.00 96.31 127 LEU A C 1
ATOM 1077 O O . LEU A 1 127 ? 8.086 -4.017 -8.179 1.00 96.31 127 LEU A O 1
ATOM 1081 N N . SER A 1 128 ? 7.929 -5.086 -6.215 1.00 95.75 128 SER A N 1
ATOM 1082 C CA . SER A 1 128 ? 9.151 -5.885 -6.388 1.00 95.75 128 SER A CA 1
ATOM 1083 C C . SER A 1 128 ? 9.104 -6.818 -7.606 1.00 95.75 128 SER A C 1
ATOM 1085 O O . SER A 1 128 ? 10.143 -7.121 -8.204 1.00 95.75 128 SER A O 1
ATOM 1087 N N . LYS A 1 129 ? 7.903 -7.279 -7.984 1.00 94.25 129 LYS A N 1
ATOM 1088 C CA . LYS A 1 129 ? 7.689 -8.180 -9.123 1.00 94.25 129 LYS A CA 1
ATOM 1089 C C . LYS A 1 129 ? 7.784 -7.464 -10.462 1.00 94.25 129 LYS A C 1
ATOM 1091 O O . LYS A 1 129 ? 8.331 -8.036 -11.406 1.00 94.25 129 LYS A O 1
ATOM 1096 N N . TYR A 1 130 ? 7.275 -6.237 -10.533 1.00 94.00 130 TYR A N 1
ATOM 1097 C CA . TYR A 1 130 ? 7.179 -5.467 -11.773 1.00 94.00 130 TYR A CA 1
ATOM 1098 C C . TYR A 1 130 ? 7.783 -4.057 -11.622 1.00 94.00 130 TYR A C 1
ATOM 1100 O O . TYR A 1 130 ? 7.091 -3.068 -11.855 1.00 94.00 130 TYR A O 1
ATOM 1108 N N . PRO A 1 131 ? 9.071 -3.926 -11.245 1.00 93.62 131 PRO A N 1
ATOM 1109 C CA . PRO A 1 131 ? 9.635 -2.633 -10.864 1.00 93.62 131 PRO A CA 1
ATOM 1110 C C . PRO A 1 131 ? 9.668 -1.636 -12.030 1.00 93.62 131 PRO A C 1
ATOM 1112 O O . PRO A 1 131 ? 9.200 -0.512 -11.893 1.00 93.62 131 PRO A O 1
ATOM 1115 N N . LEU A 1 132 ? 10.141 -2.071 -13.204 1.00 92.88 132 LEU A N 1
ATOM 1116 C CA . LEU A 1 132 ? 10.199 -1.238 -14.410 1.00 92.88 132 LEU A CA 1
ATOM 1117 C C . LEU A 1 132 ? 8.810 -0.812 -14.901 1.00 92.88 132 LEU A C 1
ATOM 1119 O O . LEU A 1 132 ? 8.647 0.306 -15.375 1.00 92.88 132 LEU A O 1
ATOM 1123 N N . HIS A 1 133 ? 7.799 -1.669 -14.740 1.00 92.56 133 HIS A N 1
ATOM 1124 C CA . HIS A 1 133 ? 6.425 -1.341 -15.114 1.00 92.56 133 HIS A CA 1
ATOM 1125 C C . HIS A 1 133 ? 5.866 -0.182 -14.281 1.00 92.56 133 HIS A C 1
ATOM 1127 O O . HIS A 1 133 ? 5.224 0.705 -14.829 1.00 92.56 133 HIS A O 1
ATOM 1133 N N . TYR A 1 134 ? 6.129 -0.160 -12.971 1.00 94.62 134 TYR A N 1
ATOM 1134 C CA . TYR A 1 134 ? 5.658 0.901 -12.071 1.00 94.62 134 TYR A CA 1
ATOM 1135 C C . TYR A 1 134 ? 6.583 2.125 -12.010 1.00 94.62 134 TYR A C 1
ATOM 1137 O O . TYR A 1 134 ? 6.254 3.103 -11.340 1.00 94.62 134 TYR A O 1
ATOM 1145 N N . MET A 1 135 ? 7.708 2.100 -12.728 1.00 92.25 135 MET A N 1
ATOM 1146 C CA . MET A 1 135 ? 8.623 3.237 -12.849 1.00 92.25 135 MET A CA 1
ATOM 1147 C C . MET A 1 135 ? 8.050 4.358 -13.733 1.00 92.25 135 MET A C 1
ATOM 1149 O O . MET A 1 135 ? 8.463 5.507 -13.604 1.00 92.25 135 MET A O 1
ATOM 1153 N N . ASP A 1 136 ? 7.090 4.032 -14.602 1.00 90.94 136 ASP A N 1
ATOM 1154 C CA . ASP A 1 136 ? 6.395 4.972 -15.483 1.00 90.94 136 ASP A CA 1
ATOM 1155 C C . ASP A 1 136 ? 5.691 6.096 -14.682 1.00 90.94 136 ASP A C 1
ATOM 1157 O O . ASP A 1 136 ? 4.883 5.792 -13.791 1.00 90.94 136 ASP A O 1
ATOM 1161 N N . PRO A 1 137 ? 5.939 7.389 -14.991 1.00 88.50 137 PRO A N 1
ATOM 1162 C CA . PRO A 1 137 ? 5.353 8.526 -14.279 1.00 88.50 137 PRO A CA 1
ATOM 1163 C C . PRO A 1 137 ? 3.831 8.476 -14.107 1.00 88.50 137 PRO A C 1
ATOM 1165 O O . PRO A 1 137 ? 3.319 8.919 -13.078 1.00 88.50 137 PRO A O 1
ATOM 1168 N N . GLN A 1 138 ? 3.093 7.923 -15.076 1.00 89.06 138 GLN A N 1
ATOM 1169 C CA . GLN A 1 138 ? 1.632 7.821 -14.976 1.00 89.06 138 GLN A CA 1
ATOM 1170 C C . GLN A 1 138 ? 1.197 6.874 -13.853 1.00 89.06 138 GLN A C 1
ATOM 1172 O O . GLN A 1 138 ? 0.232 7.140 -13.139 1.00 89.06 138 GLN A O 1
ATOM 1177 N N . ARG A 1 139 ? 1.936 5.779 -13.660 1.00 88.44 139 ARG A N 1
ATOM 1178 C CA . ARG A 1 139 ? 1.634 4.755 -12.652 1.00 88.44 139 ARG A CA 1
ATOM 1179 C C . ARG A 1 139 ? 2.145 5.155 -11.279 1.00 88.44 139 ARG A C 1
ATOM 1181 O O . ARG A 1 139 ? 1.498 4.841 -10.285 1.00 88.44 139 ARG A O 1
ATOM 1188 N N . GLN A 1 140 ? 3.227 5.932 -11.217 1.00 90.00 140 GLN A N 1
ATOM 1189 C CA . GLN A 1 140 ? 3.733 6.510 -9.969 1.00 90.00 140 GLN A CA 1
ATOM 1190 C C . GLN A 1 140 ? 2.706 7.385 -9.231 1.00 90.00 140 GLN A C 1
ATOM 1192 O O . GLN A 1 140 ? 2.809 7.551 -8.015 1.00 90.00 140 GLN A O 1
ATOM 1197 N N . MET A 1 141 ? 1.690 7.912 -9.925 1.00 89.44 141 MET A N 1
ATOM 1198 C CA . MET A 1 141 ? 0.588 8.647 -9.293 1.00 89.44 141 MET A CA 1
ATOM 1199 C C . MET A 1 141 ? -0.227 7.779 -8.322 1.00 89.44 141 MET A C 1
ATOM 1201 O O . MET A 1 141 ? -0.774 8.303 -7.356 1.00 89.44 141 MET A O 1
ATOM 1205 N N . MET A 1 142 ? -0.271 6.461 -8.542 1.00 89.88 142 MET A N 1
ATOM 1206 C CA . MET A 1 142 ? -0.981 5.494 -7.695 1.00 89.88 142 MET A CA 1
ATOM 1207 C C . MET A 1 142 ? -0.166 5.052 -6.470 1.00 89.88 142 MET A C 1
ATOM 1209 O O . MET A 1 142 ? -0.691 4.321 -5.633 1.00 89.88 142 MET A O 1
ATOM 1213 N N . LEU A 1 143 ? 1.108 5.448 -6.372 1.00 94.56 143 LEU A N 1
ATOM 1214 C CA . LEU A 1 143 ? 2.027 5.036 -5.310 1.00 94.56 143 LEU A CA 1
ATOM 1215 C C . LEU A 1 143 ? 2.119 6.099 -4.211 1.00 94.56 143 LEU A C 1
ATOM 1217 O O . LEU A 1 143 ? 2.096 7.313 -4.469 1.00 94.56 143 LEU A O 1
ATOM 1221 N N . SER A 1 144 ? 2.343 5.644 -2.981 1.00 96.00 144 SER A N 1
ATOM 1222 C CA . SER A 1 144 ? 2.736 6.530 -1.885 1.00 96.00 144 SER A CA 1
ATOM 1223 C C . SER A 1 144 ? 4.120 7.154 -2.139 1.00 96.00 144 SER A C 1
ATOM 1225 O O . SER A 1 144 ? 4.900 6.684 -2.972 1.00 96.00 144 SER A O 1
ATOM 1227 N N . SER A 1 145 ? 4.450 8.241 -1.437 1.00 95.31 145 SER A N 1
ATOM 1228 C CA . SER A 1 145 ? 5.784 8.855 -1.535 1.00 95.31 145 SER A CA 1
ATOM 1229 C C . SER A 1 145 ? 6.887 7.892 -1.083 1.00 95.31 145 SER A C 1
ATOM 1231 O O . SER A 1 145 ? 7.914 7.783 -1.748 1.00 95.31 145 SER A O 1
ATOM 1233 N N . ALA A 1 146 ? 6.649 7.152 0.002 1.00 95.94 146 ALA A N 1
ATOM 1234 C CA . ALA A 1 146 ? 7.574 6.145 0.510 1.00 95.94 146 ALA A CA 1
ATOM 1235 C C . ALA A 1 146 ? 7.737 4.967 -0.466 1.00 95.94 146 ALA A C 1
ATOM 1237 O O . ALA A 1 146 ? 8.854 4.510 -0.688 1.00 95.94 146 ALA A O 1
ATOM 1238 N N . GLU A 1 147 ? 6.649 4.517 -1.102 1.00 96.94 147 GLU A N 1
ATOM 1239 C CA . GLU A 1 147 ? 6.683 3.456 -2.119 1.00 96.94 147 GLU A CA 1
ATOM 1240 C C . GLU A 1 147 ? 7.513 3.860 -3.340 1.00 96.94 147 GLU A C 1
ATOM 1242 O O . GLU A 1 147 ? 8.258 3.037 -3.867 1.00 96.94 147 GLU A O 1
ATOM 1247 N N . ARG A 1 148 ? 7.426 5.125 -3.775 1.00 96.50 148 ARG A N 1
ATOM 1248 C CA . ARG A 1 148 ? 8.244 5.643 -4.883 1.00 96.50 148 ARG A CA 1
ATOM 1249 C C . ARG A 1 148 ? 9.727 5.626 -4.543 1.00 96.50 148 ARG A C 1
ATOM 1251 O O . ARG A 1 148 ? 10.513 5.105 -5.327 1.00 96.50 148 ARG A O 1
ATOM 1258 N N . ILE A 1 149 ? 10.099 6.159 -3.379 1.00 96.69 149 ILE A N 1
ATOM 1259 C CA . ILE A 1 149 ? 11.497 6.170 -2.920 1.00 96.69 149 ILE A CA 1
ATOM 1260 C C . ILE A 1 149 ? 12.028 4.736 -2.863 1.00 96.69 149 ILE A C 1
ATOM 1262 O O . ILE A 1 149 ? 13.047 4.429 -3.477 1.00 96.69 149 ILE A O 1
ATOM 1266 N N . TRP A 1 150 ? 11.273 3.843 -2.221 1.00 97.31 150 TRP A N 1
ATOM 1267 C CA . TRP A 1 150 ? 11.634 2.435 -2.119 1.00 97.31 150 TRP A CA 1
ATOM 1268 C C . TRP A 1 150 ? 11.796 1.771 -3.492 1.00 97.31 150 TRP A C 1
ATOM 1270 O O . TRP A 1 150 ? 12.745 1.019 -3.696 1.00 97.31 150 TRP A O 1
ATOM 1280 N N . LEU A 1 151 ? 10.904 2.050 -4.449 1.00 96.94 151 LEU A N 1
ATOM 1281 C CA . LEU A 1 151 ? 10.966 1.480 -5.796 1.00 96.94 151 LEU A CA 1
ATOM 1282 C C . LEU A 1 151 ? 12.243 1.900 -6.538 1.00 96.94 151 LEU A C 1
ATOM 1284 O O . LEU A 1 151 ? 12.895 1.051 -7.152 1.00 96.94 151 LEU A O 1
ATOM 1288 N N . HIS A 1 152 ? 12.604 3.183 -6.457 1.00 95.62 152 HIS A N 1
ATOM 1289 C CA . HIS A 1 152 ? 13.833 3.713 -7.047 1.00 95.62 152 HIS A CA 1
ATOM 1290 C C . HIS A 1 152 ? 15.071 3.059 -6.420 1.00 95.62 152 HIS A C 1
ATOM 1292 O O . HIS A 1 152 ? 15.875 2.464 -7.136 1.00 95.62 152 HIS A O 1
ATOM 1298 N N . GLU A 1 153 ? 15.172 3.061 -5.089 1.00 97.00 153 GLU A N 1
ATOM 1299 C CA . GLU A 1 153 ? 16.294 2.442 -4.372 1.00 97.00 153 GLU A CA 1
ATOM 1300 C C . GLU A 1 153 ? 16.401 0.937 -4.651 1.00 97.00 153 GLU A C 1
ATOM 1302 O O . GLU A 1 153 ? 17.492 0.400 -4.858 1.00 97.00 153 GLU A O 1
ATOM 1307 N N . PHE A 1 154 ? 15.270 0.232 -4.682 1.00 96.56 154 PHE A N 1
ATOM 1308 C CA . PHE A 1 154 ? 15.222 -1.196 -4.977 1.00 96.56 154 PHE A CA 1
ATOM 1309 C C . PHE A 1 154 ? 15.745 -1.497 -6.384 1.00 96.56 154 PHE A C 1
ATOM 1311 O O . PHE A 1 154 ? 16.553 -2.415 -6.566 1.00 96.56 154 PHE A O 1
ATOM 1318 N N . TRP A 1 155 ? 15.295 -0.733 -7.383 1.00 95.25 155 TRP A N 1
ATOM 1319 C CA . TRP A 1 155 ? 15.723 -0.936 -8.761 1.00 95.25 155 TRP A CA 1
ATOM 1320 C C . TRP A 1 155 ? 17.189 -0.556 -8.972 1.00 95.25 155 TRP A C 1
ATOM 1322 O O . TRP A 1 155 ? 17.919 -1.325 -9.600 1.00 95.25 155 TRP A O 1
ATOM 1332 N N . ASP A 1 156 ? 17.646 0.554 -8.397 1.00 95.62 156 ASP A N 1
ATOM 1333 C CA . ASP A 1 156 ? 19.034 1.004 -8.507 1.00 95.62 156 ASP A CA 1
ATOM 1334 C C . ASP A 1 156 ? 20.001 -0.002 -7.875 1.00 95.62 156 ASP A C 1
ATOM 1336 O O . ASP A 1 156 ? 20.984 -0.400 -8.506 1.00 95.62 156 ASP A O 1
ATOM 1340 N N . ASN A 1 157 ? 19.674 -0.524 -6.689 1.00 96.38 157 ASN A N 1
ATOM 1341 C CA . ASN A 1 157 ? 20.456 -1.580 -6.044 1.00 96.38 157 ASN A CA 1
ATOM 1342 C C . ASN A 1 157 ? 20.529 -2.850 -6.904 1.00 96.38 157 ASN A C 1
ATOM 1344 O O . ASN A 1 157 ? 21.591 -3.468 -7.041 1.00 96.38 157 ASN A O 1
ATOM 1348 N N . LYS A 1 158 ? 19.409 -3.239 -7.521 1.00 94.06 158 LYS A N 1
ATOM 1349 C CA . LYS A 1 158 ? 19.344 -4.416 -8.393 1.00 94.06 158 LYS A CA 1
ATOM 1350 C C . LYS A 1 158 ? 20.144 -4.215 -9.681 1.00 94.06 158 LYS A C 1
ATOM 1352 O O . LYS A 1 158 ? 20.904 -5.104 -10.068 1.00 94.06 158 LYS A O 1
ATOM 1357 N N . ARG A 1 159 ? 20.026 -3.043 -10.310 1.00 93.69 159 ARG A N 1
ATOM 1358 C CA . ARG A 1 159 ? 20.797 -2.653 -11.497 1.00 93.69 159 ARG A CA 1
ATOM 1359 C C . ARG A 1 159 ? 22.291 -2.631 -11.189 1.00 93.69 159 ARG A C 1
ATOM 1361 O O . ARG A 1 159 ? 23.057 -3.230 -11.935 1.00 93.69 159 ARG A O 1
ATOM 1368 N N . MET A 1 160 ? 22.705 -2.023 -10.078 1.00 94.94 160 MET A N 1
ATOM 1369 C CA . MET A 1 160 ? 24.104 -1.995 -9.643 1.00 94.94 160 MET A CA 1
ATOM 1370 C C . MET A 1 160 ? 24.649 -3.413 -9.433 1.00 94.94 160 MET A C 1
ATOM 1372 O O . MET A 1 160 ? 25.725 -3.748 -9.930 1.00 94.94 160 MET A O 1
ATOM 1376 N N . HIS A 1 161 ? 23.888 -4.283 -8.763 1.00 95.56 161 HIS A N 1
ATOM 1377 C CA . HIS A 1 161 ? 24.275 -5.681 -8.587 1.00 95.56 161 HIS A CA 1
ATOM 1378 C C . HIS A 1 161 ? 24.476 -6.399 -9.930 1.00 95.56 161 HIS A C 1
ATOM 1380 O O . HIS A 1 161 ? 25.487 -7.074 -10.126 1.00 95.56 161 HIS A O 1
ATOM 1386 N N . PHE A 1 162 ? 23.549 -6.228 -10.873 1.00 94.12 162 PHE A N 1
ATOM 1387 C CA . PHE A 1 162 ? 23.659 -6.802 -12.215 1.00 94.12 162 PHE A CA 1
ATOM 1388 C C . PHE A 1 162 ? 24.849 -6.240 -12.996 1.00 94.12 162 PHE A C 1
ATOM 1390 O O . PHE A 1 162 ? 25.582 -7.008 -13.625 1.00 94.12 162 PHE A O 1
ATOM 1397 N N . GLN A 1 163 ? 25.102 -4.934 -12.878 1.00 93.25 163 GLN A N 1
ATOM 1398 C CA . GLN A 1 163 ? 26.239 -4.270 -13.506 1.00 93.25 163 GLN A CA 1
ATOM 1399 C C . GLN A 1 163 ? 27.565 -4.866 -13.044 1.00 93.25 163 GLN A C 1
ATOM 1401 O O . GLN A 1 163 ? 28.380 -5.271 -13.871 1.00 93.25 163 GLN A O 1
ATOM 1406 N N . HIS A 1 164 ? 27.748 -4.992 -11.729 1.00 93.69 164 HIS A N 1
ATOM 1407 C CA . HIS A 1 164 ? 28.973 -5.538 -11.153 1.00 93.69 164 HIS A CA 1
ATOM 1408 C C . HIS A 1 164 ? 29.154 -7.035 -11.399 1.00 93.69 164 HIS A C 1
ATOM 1410 O O . HIS A 1 164 ? 30.290 -7.503 -11.465 1.00 93.69 164 HIS A O 1
ATOM 1416 N N . ARG A 1 165 ? 28.064 -7.807 -11.479 1.00 93.62 165 ARG A N 1
ATOM 1417 C CA . ARG A 1 165 ? 28.152 -9.269 -11.581 1.00 93.62 165 ARG A CA 1
ATOM 1418 C C . ARG A 1 165 ? 28.260 -9.786 -13.004 1.00 93.62 165 ARG A C 1
ATOM 1420 O O . ARG A 1 165 ? 28.963 -10.773 -13.197 1.00 93.62 165 ARG A O 1
ATOM 1427 N N . PHE A 1 166 ? 27.569 -9.181 -13.969 1.00 91.81 166 PHE A N 1
ATOM 1428 C CA . PHE A 1 166 ? 27.544 -9.733 -15.326 1.00 91.81 166 PHE A CA 1
ATOM 1429 C C . PHE A 1 166 ? 27.450 -8.707 -16.455 1.00 91.81 166 PHE A C 1
ATOM 1431 O O . PHE A 1 166 ? 28.076 -8.935 -17.488 1.00 91.81 166 PHE A O 1
ATOM 1438 N N . LEU A 1 167 ? 26.725 -7.589 -16.310 1.00 92.25 167 LEU A N 1
ATOM 1439 C CA . LEU A 1 167 ? 26.513 -6.686 -17.454 1.00 92.25 167 LEU A CA 1
ATOM 1440 C C . LEU A 1 167 ? 27.811 -6.003 -17.897 1.00 92.25 167 LEU A C 1
ATOM 1442 O O . LEU A 1 167 ? 28.013 -5.829 -19.092 1.00 92.25 167 LEU A O 1
ATOM 1446 N N . ALA A 1 168 ? 28.734 -5.700 -16.977 1.00 90.94 168 ALA A N 1
ATOM 1447 C CA . ALA A 1 168 ? 30.029 -5.112 -17.331 1.00 90.94 168 ALA A CA 1
ATOM 1448 C C . ALA A 1 168 ? 30.891 -6.014 -18.239 1.00 90.94 168 ALA A C 1
ATOM 1450 O O . ALA A 1 168 ? 31.759 -5.516 -18.949 1.00 90.94 168 ALA A O 1
ATOM 1451 N N . ALA A 1 169 ? 30.656 -7.331 -18.227 1.00 92.56 169 ALA A N 1
ATOM 1452 C CA . ALA A 1 169 ? 31.341 -8.280 -19.102 1.00 92.56 169 ALA A CA 1
ATOM 1453 C C . ALA A 1 169 ? 30.646 -8.448 -20.467 1.00 92.56 169 ALA A C 1
ATOM 1455 O O . ALA A 1 169 ? 31.214 -9.055 -21.375 1.00 92.56 169 ALA A O 1
ATOM 1456 N N . LEU A 1 170 ? 29.417 -7.945 -20.620 1.00 92.38 170 LEU A N 1
ATOM 1457 C CA . LEU A 1 170 ? 28.669 -8.016 -21.871 1.00 92.38 170 LEU A CA 1
ATOM 1458 C C . LEU A 1 170 ? 29.027 -6.842 -22.795 1.00 92.38 170 LEU A C 1
ATOM 1460 O O . LEU A 1 170 ? 29.342 -5.750 -22.320 1.00 92.38 170 LEU A O 1
ATOM 1464 N N . PRO A 1 171 ? 28.925 -7.022 -24.125 1.00 92.69 171 PRO A N 1
ATOM 1465 C CA . PRO A 1 171 ? 29.013 -5.915 -25.072 1.00 92.69 171 PRO A CA 1
ATOM 1466 C C . PRO A 1 171 ? 27.980 -4.827 -24.755 1.00 92.69 171 PRO A C 1
ATOM 1468 O O . PRO A 1 171 ? 26.845 -5.152 -24.414 1.00 92.69 171 PRO A O 1
ATOM 1471 N N . GLU A 1 172 ? 28.345 -3.557 -24.945 1.00 87.31 172 GLU A N 1
ATOM 1472 C CA . GLU A 1 172 ? 27.536 -2.376 -24.582 1.00 87.31 172 GLU A CA 1
ATOM 1473 C C . GLU A 1 172 ? 26.083 -2.454 -25.079 1.00 87.31 172 GLU A C 1
ATOM 1475 O O . GLU A 1 172 ? 25.145 -2.185 -24.333 1.00 87.31 172 GLU A O 1
ATOM 1480 N N . LYS A 1 173 ? 25.882 -2.963 -26.301 1.00 87.00 173 LYS A N 1
ATOM 1481 C CA . LYS A 1 173 ? 24.555 -3.144 -26.913 1.00 87.00 173 LYS A CA 1
ATOM 1482 C C . LYS A 1 173 ? 23.615 -4.086 -26.148 1.00 87.00 173 LYS A C 1
ATOM 1484 O O . LYS A 1 173 ? 22.426 -4.064 -26.409 1.00 87.00 173 LYS A O 1
ATOM 1489 N N . LYS A 1 174 ? 24.132 -4.934 -25.253 1.00 85.00 174 LYS A N 1
ATOM 1490 C CA . LYS A 1 174 ? 23.360 -5.908 -24.459 1.00 85.00 174 LYS A CA 1
ATOM 1491 C C . LYS A 1 174 ? 23.357 -5.592 -22.960 1.00 85.00 174 LYS A C 1
ATOM 1493 O O . LYS A 1 174 ? 22.998 -6.452 -22.160 1.00 85.00 174 LYS A O 1
ATOM 1498 N N . GLN A 1 175 ? 23.807 -4.399 -22.569 1.00 88.75 175 GLN A N 1
ATOM 1499 C CA . GLN A 1 175 ? 23.825 -3.987 -21.163 1.00 88.75 175 GLN A CA 1
ATOM 1500 C C . GLN A 1 175 ? 22.494 -3.369 -20.704 1.00 88.75 175 GLN A C 1
ATOM 1502 O O . GLN A 1 175 ? 22.246 -3.285 -19.501 1.00 88.75 175 GLN A O 1
ATOM 1507 N N . ALA A 1 176 ? 21.633 -2.955 -21.641 1.00 87.06 176 ALA A N 1
ATOM 1508 C CA . ALA A 1 176 ? 20.311 -2.412 -21.341 1.00 87.06 176 ALA A CA 1
ATOM 1509 C C . ALA A 1 176 ? 19.387 -3.475 -20.711 1.00 87.06 176 ALA A C 1
ATOM 1511 O O . ALA A 1 176 ? 19.456 -4.657 -21.043 1.00 87.06 176 ALA A O 1
ATOM 1512 N N . LEU A 1 177 ? 18.522 -3.047 -19.784 1.00 86.00 177 LEU A N 1
ATOM 1513 C CA . LEU A 1 177 ? 17.613 -3.923 -19.016 1.00 86.00 177 LEU A CA 1
ATOM 1514 C C . LEU A 1 177 ? 16.128 -3.678 -19.332 1.00 86.0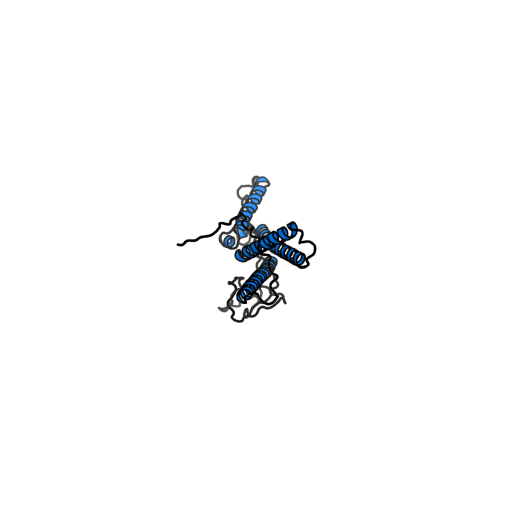0 177 LEU A C 1
ATOM 1516 O O . LEU A 1 177 ? 15.254 -4.310 -18.743 1.00 86.00 177 LEU A O 1
ATOM 1520 N N . ASP A 1 178 ? 15.862 -2.739 -20.225 1.00 84.75 178 ASP A N 1
ATOM 1521 C CA . ASP A 1 178 ? 14.571 -2.149 -20.568 1.00 84.75 178 ASP A CA 1
ATOM 1522 C C . ASP A 1 178 ? 14.343 -2.137 -22.089 1.00 84.75 178 ASP A C 1
ATOM 1524 O O . ASP A 1 178 ? 13.529 -1.373 -22.597 1.00 84.75 178 ASP A O 1
ATOM 1528 N N . GLU A 1 179 ? 15.062 -2.991 -22.823 1.00 80.81 179 GLU A N 1
ATOM 1529 C CA . GLU A 1 179 ? 14.966 -3.072 -24.277 1.00 80.81 179 GLU A CA 1
ATOM 1530 C C . GLU A 1 179 ? 13.573 -3.555 -24.717 1.00 80.81 179 GLU A C 1
ATOM 1532 O O . GLU A 1 179 ? 13.081 -4.603 -24.284 1.00 80.81 179 GLU A O 1
ATOM 1537 N N . GLN A 1 180 ? 12.952 -2.767 -25.594 1.00 77.56 180 GLN A N 1
ATOM 1538 C CA . GLN A 1 180 ? 11.709 -3.083 -26.289 1.00 77.56 180 GLN A CA 1
ATOM 1539 C C . GLN A 1 180 ? 12.007 -3.020 -27.783 1.00 77.56 180 GLN A C 1
ATOM 1541 O O . GLN A 1 180 ? 12.199 -1.932 -28.324 1.00 77.56 180 GLN A O 1
ATOM 1546 N N . VAL A 1 181 ? 12.126 -4.185 -28.421 1.00 66.38 181 VAL A N 1
ATOM 1547 C CA . VAL A 1 181 ? 12.498 -4.265 -29.844 1.00 66.38 181 VAL A CA 1
ATOM 1548 C C . VAL A 1 181 ? 11.250 -4.346 -30.720 1.00 66.38 181 VAL A C 1
ATOM 1550 O O . VAL A 1 181 ? 11.135 -3.576 -31.663 1.00 66.38 181 VAL A O 1
ATOM 1553 N N . ASP A 1 182 ? 10.303 -5.220 -30.364 1.00 70.38 182 ASP A N 1
ATOM 1554 C CA . ASP A 1 182 ? 9.045 -5.474 -31.080 1.00 70.38 182 ASP A CA 1
ATOM 1555 C C . ASP A 1 182 ? 7.956 -5.939 -30.089 1.00 70.38 182 ASP A C 1
ATOM 1557 O O . ASP A 1 182 ? 8.272 -6.323 -28.960 1.00 70.38 182 ASP A O 1
ATOM 1561 N N . ASP A 1 183 ? 6.689 -6.022 -30.523 1.00 66.25 183 ASP A N 1
ATOM 1562 C CA . ASP A 1 183 ? 5.556 -6.529 -29.712 1.00 66.25 183 ASP A CA 1
ATOM 1563 C C . ASP A 1 183 ? 5.786 -7.942 -29.132 1.00 66.25 183 ASP A C 1
ATOM 1565 O O . ASP A 1 183 ? 5.196 -8.314 -28.117 1.00 66.25 183 ASP A O 1
ATOM 1569 N N . ASN A 1 184 ? 6.673 -8.732 -29.749 1.00 63.47 184 ASN A N 1
ATOM 1570 C CA . ASN A 1 184 ? 7.011 -10.086 -29.306 1.00 63.47 184 ASN A CA 1
ATOM 1571 C C . ASN A 1 184 ? 8.204 -10.144 -28.333 1.00 63.47 184 ASN A C 1
ATOM 1573 O O . ASN A 1 184 ? 8.449 -11.203 -27.750 1.00 63.47 184 ASN A O 1
ATOM 1577 N N . LEU A 1 185 ? 8.958 -9.051 -28.163 1.00 70.44 185 LEU A N 1
ATOM 1578 C CA . LEU A 1 185 ? 10.143 -8.999 -27.305 1.00 70.44 185 LEU A CA 1
ATOM 1579 C C . LEU A 1 185 ? 10.149 -7.718 -26.458 1.00 70.44 185 LEU A C 1
ATOM 1581 O O . LEU A 1 185 ? 10.832 -6.740 -26.765 1.00 70.44 185 LEU A O 1
ATOM 1585 N N . ASP A 1 186 ? 9.390 -7.771 -25.362 1.00 82.12 186 ASP A N 1
ATOM 1586 C CA . ASP A 1 186 ? 9.382 -6.776 -24.288 1.00 82.12 186 ASP A CA 1
ATOM 1587 C C . ASP A 1 186 ? 10.107 -7.340 -23.055 1.00 82.12 186 ASP A C 1
ATOM 1589 O O . ASP A 1 186 ? 9.645 -8.296 -22.423 1.00 82.12 186 ASP A O 1
ATOM 1593 N N . MET A 1 187 ? 11.255 -6.754 -22.700 1.00 85.44 187 MET A N 1
ATOM 1594 C CA . MET A 1 187 ? 12.007 -7.145 -21.500 1.00 85.44 187 MET A CA 1
ATOM 1595 C C . MET A 1 187 ? 11.345 -6.653 -20.200 1.00 85.44 187 MET A C 1
ATOM 1597 O O . MET A 1 187 ? 11.671 -7.136 -19.107 1.00 85.44 187 MET A O 1
ATOM 1601 N N . ILE A 1 188 ? 10.386 -5.724 -20.292 1.00 89.56 188 ILE A N 1
ATOM 1602 C CA . ILE A 1 188 ? 9.641 -5.194 -19.151 1.00 89.56 188 ILE A CA 1
ATOM 1603 C C . ILE A 1 188 ? 8.492 -6.142 -18.809 1.00 89.56 188 ILE A C 1
ATOM 1605 O O . ILE A 1 188 ? 7.472 -6.222 -19.489 1.00 89.56 188 ILE A O 1
ATOM 1609 N N . ARG A 1 189 ? 8.618 -6.836 -17.675 1.00 89.25 189 ARG A N 1
ATOM 1610 C CA . ARG A 1 189 ? 7.531 -7.674 -17.148 1.00 89.25 189 ARG A CA 1
ATOM 1611 C C . ARG A 1 189 ? 6.353 -6.813 -16.698 1.00 89.25 189 ARG A C 1
ATOM 1613 O O . ARG A 1 189 ? 6.545 -5.872 -15.928 1.00 89.25 189 ARG A O 1
ATOM 1620 N N . ARG A 1 190 ? 5.139 -7.198 -17.100 1.00 90.25 190 ARG A N 1
ATOM 1621 C CA . ARG A 1 190 ? 3.883 -6.512 -16.759 1.00 90.25 190 ARG A CA 1
ATOM 1622 C C . ARG A 1 190 ? 2.909 -7.458 -16.043 1.00 90.25 190 ARG A C 1
ATOM 1624 O O . ARG A 1 190 ? 2.959 -8.666 -16.287 1.00 90.25 190 ARG A O 1
ATOM 1631 N N . PRO A 1 191 ? 2.019 -6.934 -15.186 1.00 89.69 191 PRO A N 1
ATOM 1632 C CA . PRO A 1 191 ? 0.903 -7.702 -14.644 1.00 89.69 191 PRO A CA 1
ATOM 1633 C C . PRO A 1 191 ? 0.009 -8.273 -15.755 1.00 89.69 191 PRO A C 1
ATOM 1635 O O . PRO A 1 191 ? -0.302 -7.583 -16.725 1.00 89.69 191 PRO A O 1
ATOM 1638 N N . GLN A 1 192 ? -0.432 -9.524 -15.606 1.00 86.50 192 GLN A N 1
ATOM 1639 C CA . GLN A 1 192 ? -1.352 -10.159 -16.550 1.00 86.50 192 GLN A CA 1
ATOM 1640 C C . GLN A 1 192 ? -2.801 -9.785 -16.213 1.00 86.50 192 GLN A C 1
ATOM 1642 O O . GLN A 1 192 ? -3.367 -10.287 -15.238 1.00 86.50 192 GLN A O 1
ATOM 1647 N N . MET A 1 193 ? -3.409 -8.942 -17.048 1.00 83.19 193 MET A N 1
ATOM 1648 C CA . MET A 1 193 ? -4.783 -8.460 -16.848 1.00 83.19 193 MET A CA 1
ATOM 1649 C C . MET A 1 193 ? -5.850 -9.533 -17.103 1.00 83.19 193 MET A C 1
ATOM 1651 O O . MET A 1 193 ? -6.920 -9.473 -16.514 1.00 83.19 193 MET A O 1
ATOM 1655 N N . ASP A 1 194 ? -5.534 -10.572 -17.881 1.00 79.69 194 ASP A N 1
ATOM 1656 C CA . ASP A 1 194 ? -6.461 -11.675 -18.195 1.00 79.69 194 ASP A CA 1
ATOM 1657 C C . ASP A 1 194 ? -6.566 -12.740 -17.087 1.00 79.69 194 ASP A C 1
ATOM 1659 O O . ASP A 1 194 ? -7.065 -13.848 -17.312 1.00 79.69 194 ASP A O 1
ATOM 1663 N N . THR A 1 195 ? -6.054 -12.438 -15.893 1.00 80.31 195 THR A N 1
ATOM 1664 C CA . THR A 1 195 ? -6.087 -13.354 -14.752 1.00 80.31 195 THR A CA 1
ATOM 1665 C C . THR A 1 195 ? -7.505 -13.443 -14.189 1.00 80.31 195 THR A C 1
ATOM 1667 O O . THR A 1 195 ? -8.169 -12.435 -13.964 1.00 80.31 195 THR A O 1
ATOM 1670 N N . HIS A 1 196 ? -7.974 -14.663 -13.928 1.00 81.38 196 HIS A N 1
ATOM 1671 C CA . HIS A 1 196 ? -9.291 -14.889 -13.338 1.00 81.38 196 HIS A CA 1
ATOM 1672 C C . HIS A 1 196 ? -9.279 -14.509 -11.855 1.00 81.38 196 HIS A C 1
ATOM 1674 O O . HIS A 1 196 ? -8.414 -14.962 -11.104 1.00 81.38 196 HIS A O 1
ATOM 1680 N N . ILE A 1 197 ? -10.264 -13.719 -11.436 1.00 83.06 197 ILE A N 1
ATOM 1681 C CA . ILE A 1 197 ? -10.486 -13.340 -10.041 1.00 83.06 197 ILE A CA 1
ATOM 1682 C C . ILE A 1 197 ? -11.911 -13.710 -9.638 1.00 83.06 197 ILE A C 1
ATOM 1684 O O . ILE A 1 197 ? -12.813 -13.762 -10.470 1.00 83.06 197 ILE A O 1
ATOM 1688 N N . TYR A 1 198 ? -12.119 -13.961 -8.352 1.00 82.50 198 TYR A N 1
ATOM 1689 C CA . TYR A 1 198 ? -13.462 -14.080 -7.798 1.00 82.50 198 TYR A CA 1
ATOM 1690 C C . TYR A 1 198 ? -13.916 -12.698 -7.355 1.00 82.50 198 TYR A C 1
ATOM 1692 O O . TYR A 1 198 ? -13.188 -12.013 -6.634 1.00 82.50 198 TYR A O 1
ATOM 1700 N N . ALA A 1 199 ? -15.104 -12.290 -7.794 1.00 77.69 199 ALA A N 1
ATOM 1701 C CA . ALA A 1 199 ? -15.645 -10.974 -7.502 1.00 77.69 199 ALA A CA 1
ATOM 1702 C C . ALA A 1 199 ? -16.965 -11.076 -6.740 1.00 77.69 199 ALA A C 1
ATOM 1704 O O . ALA A 1 199 ? -17.769 -11.986 -6.925 1.00 77.69 199 ALA A O 1
ATOM 1705 N N . ARG A 1 200 ? -17.151 -10.096 -5.865 1.00 78.12 200 ARG A N 1
ATOM 1706 C CA . ARG A 1 200 ? -18.309 -9.895 -5.007 1.00 78.12 200 ARG A CA 1
ATOM 1707 C C . ARG A 1 200 ? -19.112 -8.737 -5.602 1.00 78.12 200 ARG A C 1
ATOM 1709 O O . ARG A 1 200 ? -18.610 -7.614 -5.600 1.00 78.12 200 ARG A O 1
ATOM 1716 N N . ILE A 1 201 ? -20.289 -8.975 -6.181 1.00 80.00 201 ILE A N 1
ATOM 1717 C CA . ILE A 1 201 ? -21.012 -7.893 -6.870 1.00 80.00 201 ILE A CA 1
ATOM 1718 C C . ILE A 1 201 ? -21.737 -7.015 -5.857 1.00 80.00 201 ILE A C 1
ATOM 1720 O O . ILE A 1 201 ? -22.846 -7.314 -5.463 1.00 80.00 201 ILE A O 1
ATOM 1724 N N . CYS A 1 202 ? -21.147 -5.884 -5.475 1.00 74.94 202 CYS A N 1
ATOM 1725 C CA . CYS A 1 202 ? -21.726 -4.982 -4.481 1.00 74.94 202 CYS A CA 1
ATOM 1726 C C . CYS A 1 202 ? -22.670 -3.890 -4.983 1.00 74.94 202 CYS A C 1
ATOM 1728 O O . CYS A 1 202 ? -22.826 -2.854 -4.335 1.00 74.94 202 CYS A O 1
ATOM 1730 N N . GLY A 1 203 ? -23.295 -4.104 -6.129 1.00 75.94 203 GLY A N 1
ATOM 1731 C CA . GLY A 1 203 ? -24.127 -3.099 -6.766 1.00 75.94 203 GLY A CA 1
ATOM 1732 C C . GLY A 1 203 ? -24.924 -3.691 -7.905 1.00 75.94 203 GLY A C 1
ATOM 1733 O O . GLY A 1 203 ? -24.594 -4.749 -8.430 1.00 75.94 203 GLY A O 1
ATOM 1734 N N . ASP A 1 204 ? -25.920 -2.943 -8.358 1.00 76.69 204 ASP A N 1
ATOM 1735 C CA . ASP A 1 204 ? -26.389 -3.109 -9.725 1.00 76.69 204 ASP A CA 1
ATOM 1736 C C . ASP A 1 204 ? -25.304 -2.582 -10.676 1.00 76.69 204 ASP A C 1
ATOM 1738 O O . ASP A 1 204 ? -25.079 -1.373 -10.774 1.00 76.69 204 ASP A O 1
ATOM 1742 N N . VAL A 1 205 ? -24.598 -3.511 -11.321 1.00 71.75 205 VAL A N 1
ATOM 1743 C CA . VAL A 1 205 ? -23.527 -3.238 -12.295 1.00 71.75 205 VAL A CA 1
ATOM 1744 C C . VAL A 1 205 ? -24.039 -3.267 -13.739 1.00 71.75 205 VAL A C 1
ATOM 1746 O O . VAL A 1 205 ? -23.251 -3.110 -14.671 1.00 71.75 205 VAL A O 1
ATOM 1749 N N . GLY A 1 206 ? -25.350 -3.438 -13.945 1.00 77.69 206 GLY A N 1
ATOM 1750 C CA . GLY A 1 206 ? -25.926 -3.681 -15.263 1.00 77.69 206 GLY A CA 1
ATOM 1751 C C . GLY A 1 206 ? -25.538 -5.048 -15.842 1.00 77.69 206 GLY A C 1
ATOM 1752 O O . GLY A 1 206 ? -25.102 -5.958 -15.135 1.00 77.69 206 GLY A O 1
ATOM 1753 N N . THR A 1 207 ? -25.729 -5.218 -17.151 1.00 73.50 207 THR A N 1
ATOM 1754 C CA . THR A 1 207 ? -25.452 -6.485 -17.840 1.00 73.50 207 THR A CA 1
ATOM 1755 C C . THR A 1 207 ? -23.951 -6.675 -18.053 1.00 73.50 207 THR A C 1
ATOM 1757 O O . THR A 1 207 ? -23.329 -5.944 -18.820 1.00 73.50 207 THR A O 1
ATOM 1760 N N . ILE A 1 208 ? -23.377 -7.694 -17.410 1.00 66.38 208 ILE A N 1
ATOM 1761 C CA . ILE A 1 208 ? -21.981 -8.099 -17.605 1.00 66.38 208 ILE A CA 1
ATOM 1762 C C . ILE A 1 208 ? -21.938 -9.093 -18.768 1.00 66.38 208 ILE A C 1
ATOM 1764 O O . ILE A 1 208 ? -22.383 -10.232 -18.632 1.00 66.38 208 ILE A O 1
ATOM 1768 N N . SER A 1 209 ? -21.418 -8.676 -19.923 1.00 64.44 209 SER A N 1
ATOM 1769 C CA . SER A 1 209 ? -21.106 -9.605 -21.011 1.00 64.44 209 SER A CA 1
ATOM 1770 C C . SER A 1 209 ? -19.693 -10.157 -20.801 1.00 64.44 209 SER A C 1
ATOM 1772 O O . SER A 1 209 ? -18.741 -9.376 -20.902 1.00 64.44 209 SER A O 1
ATOM 1774 N N . PRO A 1 210 ? -19.506 -11.462 -20.529 1.00 61.56 210 PRO A N 1
ATOM 1775 C CA . PRO A 1 210 ? -18.171 -12.039 -20.551 1.00 61.56 210 PRO A CA 1
ATOM 1776 C C . PRO A 1 210 ? -17.628 -11.879 -21.972 1.00 61.56 210 PRO A C 1
ATOM 1778 O O . PRO A 1 210 ? -18.277 -12.300 -22.932 1.00 61.56 210 PRO A O 1
ATOM 1781 N N . SER A 1 211 ? -16.465 -11.245 -22.125 1.00 57.00 211 SER A N 1
ATOM 1782 C CA . SER A 1 211 ? -15.777 -11.208 -23.412 1.00 57.00 211 SER A CA 1
ATOM 1783 C C . SER A 1 211 ? -15.359 -12.640 -23.761 1.00 57.00 211 SER A C 1
ATOM 1785 O O . SER A 1 211 ? -14.335 -13.161 -23.318 1.00 57.00 211 SER A O 1
ATOM 1787 N N . LEU A 1 212 ? -16.217 -13.335 -24.512 1.00 49.41 212 LEU A N 1
ATOM 1788 C CA . LEU A 1 212 ? -15.861 -14.593 -25.147 1.00 49.41 212 LEU A CA 1
ATOM 1789 C C . LEU A 1 212 ? -14.716 -14.298 -26.113 1.00 49.41 212 LEU A C 1
ATOM 1791 O O . LEU A 1 212 ? -14.783 -13.349 -26.892 1.00 49.41 212 LEU A O 1
ATOM 1795 N N . HIS A 1 213 ? -13.661 -15.104 -26.025 1.00 43.16 213 HIS A N 1
ATOM 1796 C CA . HIS A 1 213 ? -12.543 -15.105 -26.960 1.00 43.16 213 HIS A CA 1
ATOM 1797 C C . HIS A 1 213 ? -13.007 -14.825 -28.396 1.00 43.16 213 HIS A C 1
ATOM 1799 O O . HIS A 1 213 ? -13.953 -15.452 -28.871 1.00 43.16 213 HIS A O 1
ATOM 1805 N N . ALA A 1 214 ? -12.304 -13.899 -29.051 1.00 42.91 214 ALA A N 1
ATOM 1806 C CA . ALA A 1 214 ? -12.355 -13.578 -30.472 1.00 42.91 214 ALA A CA 1
ATOM 1807 C C . ALA A 1 214 ? -13.065 -14.632 -31.345 1.00 42.91 214 ALA A C 1
ATOM 1809 O O . ALA A 1 214 ? -12.472 -15.626 -31.757 1.00 42.91 214 ALA A O 1
ATOM 1810 N N . SER A 1 215 ? -14.330 -14.375 -31.676 1.00 31.34 215 SER A N 1
ATOM 1811 C CA . SER A 1 215 ? -14.902 -14.829 -32.943 1.00 31.34 215 SER A CA 1
ATOM 1812 C C . SER A 1 215 ? -14.746 -13.668 -33.929 1.00 31.34 215 SER A C 1
ATOM 1814 O O . SER A 1 215 ? -15.194 -12.562 -33.611 1.00 31.34 215 SER A O 1
ATOM 1816 N N . PRO A 1 216 ? -14.094 -13.846 -35.092 1.00 38.75 216 PRO A N 1
ATOM 1817 C CA . PRO A 1 216 ? -13.976 -12.776 -36.071 1.00 38.75 216 PRO A CA 1
ATOM 1818 C C . PRO A 1 216 ? -15.366 -12.519 -36.661 1.00 38.75 216 PRO A C 1
ATOM 1820 O O . PRO A 1 216 ? -15.864 -13.331 -37.435 1.00 38.75 216 PRO A O 1
ATOM 1823 N N . GLY A 1 217 ? -16.016 -11.415 -36.274 1.00 40.34 217 GLY A N 1
ATOM 1824 C CA . GLY A 1 217 ? -17.211 -10.953 -36.989 1.00 40.34 217 GLY A CA 1
ATOM 1825 C C . GLY A 1 217 ? -18.321 -10.243 -36.216 1.00 40.34 217 GLY A C 1
ATOM 1826 O O . GLY A 1 217 ? -19.310 -9.898 -36.853 1.00 40.34 217 GLY A O 1
ATOM 1827 N N . VAL A 1 218 ? -18.221 -9.984 -34.908 1.00 37.91 218 VAL A N 1
ATOM 1828 C CA . VAL A 1 218 ? -19.283 -9.230 -34.209 1.00 37.91 218 VAL A CA 1
ATOM 1829 C C . VAL A 1 218 ? -18.831 -7.799 -33.948 1.00 37.91 218 VAL A C 1
ATOM 1831 O O . VAL A 1 218 ? -18.000 -7.535 -33.083 1.00 37.91 218 VAL A O 1
ATOM 1834 N N . SER A 1 219 ? -19.385 -6.873 -34.731 1.00 35.03 219 SER A N 1
ATOM 1835 C CA . SER A 1 219 ? -19.272 -5.433 -34.517 1.00 35.03 219 SER A CA 1
ATOM 1836 C C . SER A 1 219 ? -19.759 -5.079 -33.112 1.00 35.03 219 SER A C 1
ATOM 1838 O O . SER A 1 219 ? -20.926 -5.303 -32.783 1.00 35.03 219 SER A O 1
ATOM 1840 N N . SER A 1 220 ? -18.877 -4.510 -32.296 1.00 35.97 220 SER A N 1
ATOM 1841 C CA . SER A 1 220 ? -19.230 -3.931 -31.004 1.00 35.97 220 SER A CA 1
ATOM 1842 C C . SER A 1 220 ? -20.302 -2.854 -31.192 1.00 35.97 220 SER A C 1
ATOM 1844 O O . SER A 1 220 ? -20.066 -1.844 -31.859 1.00 35.97 220 SER A O 1
ATOM 1846 N N . THR A 1 221 ? -21.482 -3.053 -30.609 1.00 38.25 221 THR A N 1
ATOM 1847 C CA . THR A 1 221 ? -22.502 -2.007 -30.482 1.00 38.25 221 THR A CA 1
ATOM 1848 C C . THR A 1 221 ? -21.986 -0.867 -29.593 1.00 38.25 221 THR A C 1
ATOM 1850 O O . THR A 1 221 ? -21.300 -1.138 -28.604 1.00 38.25 221 THR A O 1
ATOM 1853 N N . PRO A 1 222 ? -22.320 0.403 -29.886 1.00 33.78 222 PRO A N 1
ATOM 1854 C CA . PRO A 1 222 ? -21.870 1.540 -29.092 1.00 33.78 222 PRO A CA 1
ATOM 1855 C C . PRO A 1 222 ? -22.597 1.535 -27.740 1.00 33.78 222 PRO A C 1
ATOM 1857 O O . PRO A 1 222 ? -23.755 1.930 -27.641 1.00 33.78 222 PRO A O 1
ATOM 1860 N N . GLY A 1 223 ? -21.932 1.039 -26.696 1.00 38.50 223 GLY A N 1
ATOM 1861 C CA . GLY A 1 223 ? -22.495 0.987 -25.342 1.00 38.50 223 GLY A CA 1
ATOM 1862 C C . GLY A 1 223 ? -21.766 0.063 -24.367 1.00 38.50 223 GLY A C 1
ATOM 1863 O O . GLY A 1 223 ? -21.944 0.204 -23.158 1.00 38.50 223 GLY A O 1
ATOM 1864 N N . THR A 1 224 ? -20.921 -0.845 -24.857 1.00 37.62 224 THR A N 1
ATOM 1865 C CA . THR A 1 224 ? -20.168 -1.774 -24.007 1.00 37.62 224 THR A CA 1
ATOM 1866 C C . THR A 1 224 ? -19.027 -1.034 -23.313 1.00 37.62 224 THR A C 1
ATOM 1868 O O . THR A 1 224 ? -17.998 -0.740 -23.916 1.00 37.62 224 THR A O 1
ATOM 1871 N N . LYS A 1 225 ? -19.234 -0.668 -22.047 1.00 37.78 225 LYS A N 1
ATOM 1872 C CA . LYS A 1 225 ? -18.174 -0.124 -21.199 1.00 37.78 225 LYS A CA 1
ATOM 1873 C C . LYS A 1 225 ? -17.308 -1.281 -20.725 1.00 37.78 225 LYS A C 1
ATOM 1875 O O . LYS A 1 225 ? -17.789 -2.127 -19.975 1.00 37.78 225 LYS A O 1
ATOM 1880 N N . ASP A 1 226 ? -16.042 -1.278 -21.127 1.00 37.25 226 ASP A N 1
ATOM 1881 C CA . ASP A 1 226 ? -15.024 -2.071 -20.451 1.00 37.25 226 ASP A CA 1
ATOM 1882 C C . ASP A 1 226 ? -15.007 -1.643 -18.989 1.00 37.25 226 ASP A C 1
ATOM 1884 O O . ASP A 1 226 ? -14.783 -0.472 -18.659 1.00 37.25 226 ASP A O 1
ATOM 1888 N N . LEU A 1 227 ? -15.329 -2.586 -18.113 1.00 41.56 227 LEU A N 1
AT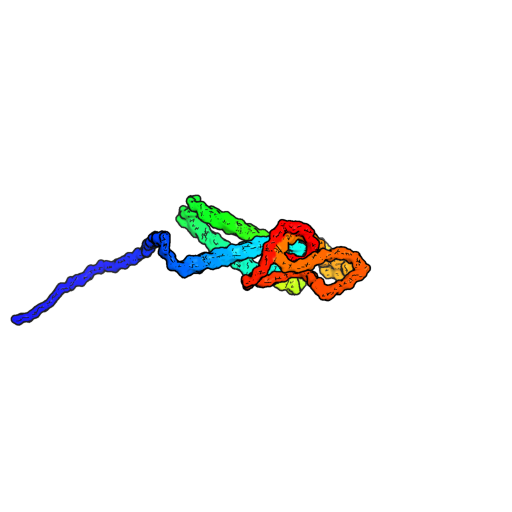OM 1889 C CA . LEU A 1 227 ? -15.370 -2.324 -16.692 1.00 41.56 227 LEU A CA 1
ATOM 1890 C C . LEU A 1 227 ? -13.910 -2.006 -16.290 1.00 41.56 227 LEU A C 1
ATOM 1892 O O . LEU A 1 227 ? -12.970 -2.721 -16.639 1.00 41.56 227 LEU A O 1
ATOM 1896 N N . ARG A 1 228 ? -13.695 -0.864 -15.633 1.00 36.06 228 ARG A N 1
ATOM 1897 C CA . ARG A 1 228 ? -12.412 -0.473 -15.037 1.00 36.06 228 ARG A CA 1
ATOM 1898 C C . ARG A 1 228 ? -12.634 -0.269 -13.546 1.00 36.06 228 ARG A C 1
ATOM 1900 O O . ARG A 1 228 ? -13.610 0.370 -13.157 1.00 36.06 228 ARG A O 1
ATOM 1907 N N . LEU A 1 229 ? -11.715 -0.776 -12.729 1.00 37.81 229 LEU A N 1
ATOM 1908 C CA . LEU A 1 229 ? -11.654 -0.508 -11.292 1.00 37.81 229 LEU A CA 1
ATOM 1909 C C . LEU A 1 229 ? -11.456 1.009 -11.088 1.00 37.81 229 LEU A C 1
ATOM 1911 O O . LEU A 1 229 ? -10.400 1.528 -11.442 1.00 37.81 229 LEU A O 1
ATOM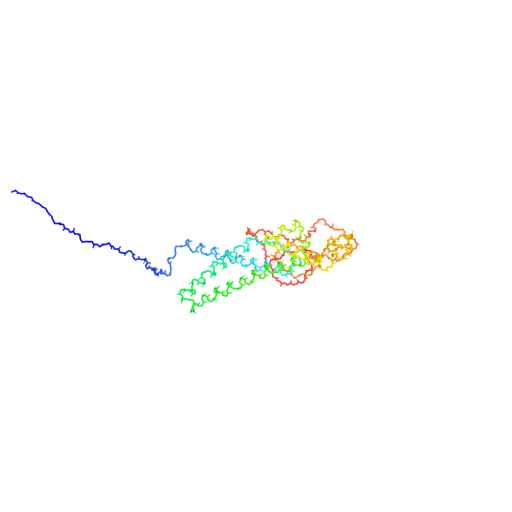 1915 N N . PHE A 1 230 ? -12.457 1.742 -10.585 1.00 30.92 230 PHE A N 1
ATOM 1916 C CA . PHE A 1 230 ? -12.384 3.208 -10.441 1.00 30.92 230 PHE A CA 1
ATOM 1917 C C . PHE A 1 230 ? -12.970 3.726 -9.120 1.00 30.92 230 PHE A C 1
ATOM 1919 O O . PHE A 1 230 ? -14.101 4.173 -9.072 1.00 30.92 230 PHE A O 1
ATOM 1926 N N . GLU A 1 231 ? -12.253 3.726 -8.008 1.00 33.16 231 GLU A N 1
ATOM 1927 C CA . GLU A 1 231 ? -12.860 4.168 -6.739 1.00 33.16 231 GLU A CA 1
ATOM 1928 C C . GLU A 1 231 ? -13.423 5.599 -6.780 1.00 33.16 231 GLU A C 1
ATOM 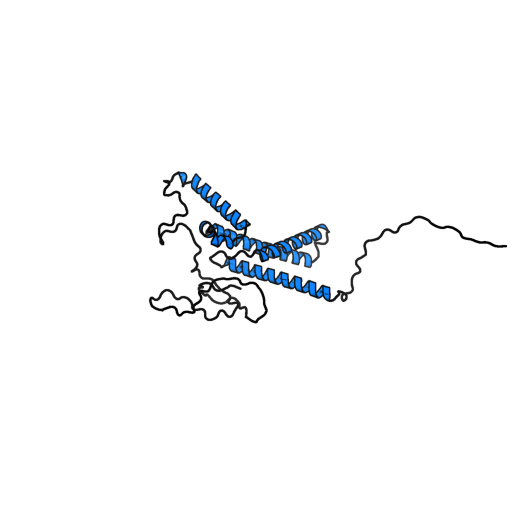1930 O O . GLU A 1 231 ? -12.699 6.573 -6.970 1.00 33.16 231 GLU A O 1
ATOM 1935 N N . GLY A 1 232 ? -14.741 5.707 -6.593 1.00 27.56 232 GLY A N 1
ATOM 1936 C CA . GLY A 1 232 ? -15.422 6.955 -6.269 1.00 27.56 232 GLY A CA 1
ATOM 1937 C C . GLY A 1 232 ? -15.486 7.152 -4.748 1.00 27.56 232 GLY A C 1
ATOM 1938 O O . GLY A 1 232 ? -15.504 6.160 -4.012 1.00 27.56 232 GLY A O 1
ATOM 1939 N N . PRO A 1 233 ? -15.525 8.407 -4.266 1.00 26.77 233 PRO A N 1
ATOM 1940 C CA . PRO A 1 233 ? -15.543 8.716 -2.841 1.00 26.77 233 PRO A CA 1
ATOM 1941 C C . PRO A 1 233 ? -16.813 8.187 -2.164 1.00 26.77 233 PRO A C 1
ATOM 1943 O O . PRO A 1 233 ? -17.901 8.164 -2.748 1.00 26.77 233 PRO A O 1
ATOM 1946 N N . ALA A 1 234 ? -16.665 7.757 -0.913 1.00 31.17 234 ALA A N 1
ATOM 1947 C CA . ALA A 1 234 ? -17.763 7.271 -0.098 1.00 31.17 234 ALA A CA 1
ATOM 1948 C C . ALA A 1 234 ? -18.772 8.393 0.233 1.00 31.17 234 ALA A C 1
ATOM 1950 O O . ALA A 1 234 ? -18.408 9.436 0.765 1.00 31.17 234 ALA A O 1
ATOM 1951 N N . LYS A 1 235 ? -20.050 8.063 -0.019 1.00 33.12 235 LYS A N 1
ATOM 1952 C CA . LYS A 1 235 ? -21.326 8.629 0.475 1.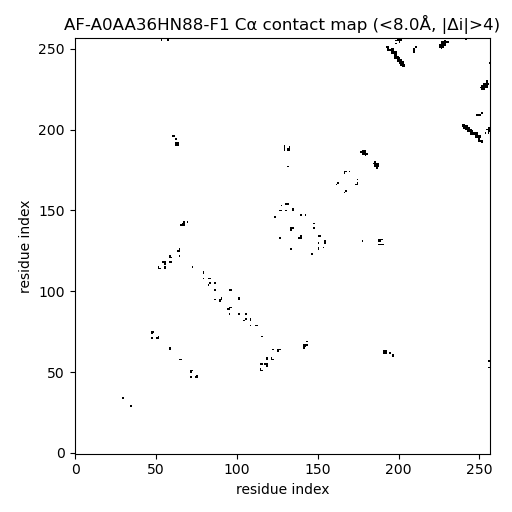00 33.12 235 LYS A CA 1
ATOM 1953 C C . LYS A 1 235 ? -21.953 9.839 -0.246 1.00 33.12 235 LYS A C 1
ATOM 1955 O O . LYS A 1 235 ? -21.620 10.992 -0.017 1.00 33.12 235 LYS A O 1
ATOM 1960 N N . SER A 1 236 ? -23.102 9.568 -0.875 1.00 25.17 236 SER A N 1
ATOM 1961 C CA . SER A 1 236 ? -24.380 10.081 -0.357 1.00 25.17 236 SER A CA 1
ATOM 1962 C C . SER A 1 236 ? -25.434 8.969 -0.438 1.00 25.17 236 SER A C 1
ATOM 1964 O O . SER A 1 236 ? -25.432 8.158 -1.366 1.00 25.17 236 SER A O 1
ATOM 1966 N N . ARG A 1 237 ? -26.279 8.857 0.593 1.00 32.69 237 ARG A N 1
ATOM 1967 C CA . ARG A 1 237 ? -27.376 7.886 0.670 1.00 32.69 237 ARG A CA 1
ATOM 1968 C C . ARG A 1 237 ? -28.335 8.094 -0.512 1.00 32.69 237 ARG A C 1
ATOM 1970 O O . ARG A 1 237 ? -29.206 8.953 -0.465 1.00 32.69 237 ARG A O 1
ATOM 1977 N N . SER A 1 238 ? -28.209 7.264 -1.538 1.00 29.00 238 SER A N 1
ATOM 1978 C CA . SER A 1 238 ? -29.284 6.929 -2.471 1.00 29.00 238 SER A CA 1
ATOM 1979 C C . SER A 1 238 ? -29.131 5.452 -2.808 1.00 29.00 238 SER A C 1
ATOM 1981 O O . SER A 1 238 ? -28.047 5.005 -3.179 1.00 29.00 238 SER A O 1
ATOM 1983 N N . GLY A 1 239 ? -30.183 4.682 -2.533 1.00 30.39 239 GLY A N 1
ATOM 1984 C CA . GLY A 1 239 ? -30.135 3.230 -2.405 1.00 30.39 239 GLY A CA 1
ATOM 1985 C C . GLY A 1 239 ? -29.471 2.533 -3.590 1.00 30.39 239 GLY A C 1
ATOM 1986 O O . GLY A 1 239 ? -29.954 2.609 -4.716 1.00 30.39 239 GLY A O 1
ATOM 1987 N N . ARG A 1 240 ? -28.381 1.808 -3.329 1.00 26.92 240 ARG A N 1
ATOM 1988 C CA . ARG A 1 240 ? -27.857 0.796 -4.249 1.00 26.92 240 ARG A CA 1
ATOM 1989 C C . ARG A 1 240 ? -27.049 -0.245 -3.479 1.00 26.92 240 ARG A C 1
ATOM 1991 O O . ARG A 1 240 ? -26.286 0.087 -2.577 1.00 26.92 240 ARG A O 1
ATOM 1998 N N . ALA A 1 241 ? -27.345 -1.504 -3.786 1.00 27.11 241 ALA A N 1
ATOM 1999 C CA . ALA A 1 241 ? -27.180 -2.657 -2.911 1.00 27.11 241 ALA A CA 1
ATOM 2000 C C . ALA A 1 241 ? -25.837 -3.374 -3.082 1.00 27.11 241 ALA A C 1
ATOM 2002 O O . ALA A 1 241 ? -25.504 -3.752 -4.192 1.00 27.11 241 ALA A O 1
ATOM 2003 N N . GLN A 1 242 ? -25.155 -3.630 -1.962 1.00 27.08 242 GLN A N 1
ATOM 2004 C CA . GLN A 1 242 ? -23.940 -4.441 -1.801 1.00 27.08 242 GLN A CA 1
ATOM 2005 C C . GLN A 1 242 ? -24.259 -5.957 -1.825 1.00 27.08 242 GLN A C 1
ATOM 2007 O O . GLN A 1 242 ? -25.296 -6.348 -1.30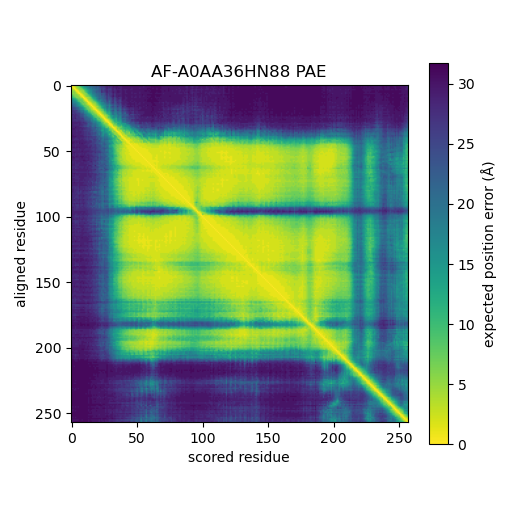6 1.00 27.08 242 GLN A O 1
ATOM 2012 N N . ALA A 1 243 ? -23.425 -6.842 -2.389 1.00 27.69 243 ALA A N 1
ATOM 2013 C CA . ALA A 1 243 ? -23.694 -8.279 -2.549 1.00 27.69 243 ALA A CA 1
ATOM 2014 C C . ALA A 1 243 ? -22.401 -9.093 -2.558 1.00 27.69 243 ALA A C 1
ATOM 2016 O O . ALA A 1 243 ? -21.417 -8.628 -3.130 1.00 27.69 243 ALA A O 1
ATOM 2017 N N . GLU A 1 244 ? -22.442 -10.215 -1.796 1.00 27.11 244 GLU A N 1
ATOM 2018 C CA . GLU A 1 244 ? -21.390 -11.153 -1.292 1.00 27.11 244 GLU A CA 1
ATOM 2019 C C . GLU A 1 244 ? -20.975 -12.264 -2.245 1.00 27.11 244 GLU A C 1
ATOM 2021 O O . GLU A 1 244 ? -21.607 -12.464 -3.268 1.00 27.11 244 GLU A O 1
ATOM 2026 N N . LEU A 1 245 ? -19.826 -12.874 -1.937 1.00 30.38 245 LEU A N 1
ATOM 2027 C CA . LEU A 1 245 ? -19.013 -13.725 -2.801 1.00 30.38 245 LEU A CA 1
ATOM 2028 C C . LEU A 1 245 ? -19.793 -14.978 -3.216 1.00 30.38 245 LEU A C 1
ATOM 2030 O O . LEU A 1 245 ? -20.231 -15.749 -2.364 1.00 30.38 245 LEU A O 1
ATOM 2034 N N . GLY A 1 246 ? -19.879 -15.202 -4.521 1.00 26.83 246 GLY A N 1
ATOM 2035 C CA . GLY A 1 246 ? -20.387 -16.422 -5.127 1.00 26.83 246 GLY A CA 1
ATOM 2036 C C . GLY A 1 246 ? -20.208 -16.328 -6.637 1.00 26.83 246 GLY A C 1
ATOM 2037 O O . GLY A 1 246 ? -20.777 -15.441 -7.257 1.00 26.83 246 GLY A O 1
ATOM 2038 N N . ASP A 1 247 ? -19.408 -17.239 -7.182 1.00 25.80 247 ASP A N 1
ATOM 2039 C CA . ASP A 1 247 ? -19.169 -17.509 -8.606 1.00 25.80 247 ASP A CA 1
ATOM 2040 C C . ASP A 1 247 ? -18.002 -16.819 -9.343 1.00 25.80 247 ASP A C 1
ATOM 2042 O O . ASP A 1 247 ? -17.627 -15.662 -9.147 1.00 25.80 247 ASP A O 1
ATOM 2046 N N . VAL A 1 248 ? -17.383 -17.653 -10.189 1.00 26.78 248 VAL A N 1
ATOM 2047 C CA . VAL A 1 248 ? -16.198 -17.418 -11.022 1.00 26.78 248 VAL A CA 1
ATOM 2048 C C . VAL A 1 248 ? -16.587 -16.504 -12.184 1.00 26.78 248 VAL A C 1
ATOM 2050 O O . VAL A 1 248 ? -17.322 -16.927 -13.075 1.00 26.78 248 VAL A O 1
ATOM 2053 N N . VAL A 1 249 ? -16.060 -15.279 -12.235 1.00 29.28 249 VAL A N 1
ATOM 2054 C CA . VAL A 1 249 ? -16.254 -14.385 -13.388 1.00 29.28 249 VAL A CA 1
ATOM 2055 C C . VAL A 1 249 ? -14.905 -13.862 -13.870 1.00 29.28 249 VAL A C 1
ATOM 2057 O O . VAL A 1 249 ? -14.143 -13.252 -13.126 1.00 29.28 249 VAL A O 1
ATOM 2060 N N . ARG A 1 250 ? -14.604 -14.103 -15.149 1.00 28.03 250 ARG A N 1
ATOM 2061 C CA . ARG A 1 250 ? -13.463 -13.515 -15.861 1.00 28.03 250 ARG A CA 1
ATOM 2062 C C . ARG A 1 250 ? -13.767 -12.031 -16.088 1.00 28.03 250 ARG A C 1
ATOM 2064 O O . ARG A 1 250 ? -14.778 -11.719 -16.710 1.00 28.03 250 ARG A O 1
ATOM 2071 N N . MET A 1 251 ? -12.933 -11.130 -15.573 1.00 38.00 251 MET A N 1
ATOM 2072 C CA . MET A 1 251 ? -13.217 -9.691 -15.575 1.00 38.00 251 MET A CA 1
ATOM 2073 C C . MET A 1 251 ? -12.200 -8.900 -16.399 1.00 38.00 251 MET A C 1
ATOM 2075 O O . MET A 1 251 ? -11.069 -8.710 -15.964 1.00 38.00 251 MET A O 1
ATOM 2079 N N . GLY A 1 252 ? -12.659 -8.331 -17.520 1.00 30.97 252 GLY A N 1
ATOM 2080 C CA . GLY A 1 252 ? -12.418 -6.906 -17.762 1.00 30.97 252 GLY A CA 1
ATOM 2081 C C . GLY A 1 252 ? -13.135 -6.147 -16.640 1.00 30.97 252 GLY A C 1
ATOM 2082 O O . GLY A 1 252 ? -14.288 -6.446 -16.341 1.00 30.97 252 GLY A O 1
ATOM 2083 N N . GLY A 1 253 ? -12.386 -5.315 -15.924 1.00 42.25 253 GLY A N 1
ATOM 2084 C CA . GLY A 1 253 ? -12.491 -5.035 -14.489 1.00 42.25 253 GLY A CA 1
ATOM 2085 C C . GLY A 1 253 ? -13.793 -4.503 -13.886 1.00 42.25 253 GLY A C 1
ATOM 2086 O O . GLY A 1 253 ? -14.070 -3.317 -13.912 1.00 42.25 253 GLY A O 1
ATOM 2087 N N . VAL A 1 254 ? -14.498 -5.323 -13.117 1.00 30.58 254 VAL A N 1
ATOM 2088 C CA . VAL A 1 254 ? -15.550 -4.855 -12.195 1.00 30.58 254 VAL A CA 1
ATOM 2089 C C . VAL A 1 254 ? -14.984 -4.495 -10.834 1.00 30.58 254 VAL A C 1
ATOM 2091 O O . VAL A 1 254 ? -14.091 -5.160 -10.316 1.00 30.58 254 VAL A O 1
ATOM 2094 N N . PHE A 1 255 ? -15.561 -3.451 -10.246 1.00 27.70 255 PHE A N 1
ATOM 2095 C CA . PHE A 1 255 ? -15.311 -3.017 -8.880 1.00 27.70 255 PHE A CA 1
ATOM 2096 C C . PHE A 1 255 ? -15.543 -4.108 -7.851 1.00 27.70 255 PHE A C 1
ATOM 2098 O O . PHE A 1 255 ? -16.542 -4.822 -7.870 1.00 27.70 255 PHE A O 1
ATOM 2105 N N . ILE A 1 256 ? -14.632 -4.127 -6.891 1.00 31.62 256 ILE A N 1
ATOM 2106 C CA . ILE A 1 256 ? -14.633 -5.023 -5.754 1.00 31.62 256 ILE A CA 1
ATOM 2107 C C . ILE A 1 256 ? -15.034 -4.182 -4.535 1.00 31.62 256 ILE A C 1
ATOM 2109 O O . ILE A 1 256 ? -14.306 -3.255 -4.172 1.00 31.62 256 ILE A O 1
ATOM 2113 N N . ALA A 1 257 ? -16.179 -4.476 -3.916 1.00 31.67 257 ALA A N 1
ATOM 2114 C CA . ALA A 1 257 ? -16.494 -3.990 -2.566 1.00 31.67 257 ALA A CA 1
ATOM 2115 C C . ALA A 1 257 ? -16.477 -5.140 -1.556 1.00 31.67 257 ALA A C 1
ATOM 2117 O O . ALA A 1 257 ? -16.476 -6.321 -1.970 1.00 31.67 257 ALA A O 1
#

Secondary structure (DSSP, 8-state):
-------------PPPPPPPP-----TT-S-HHHHHHHHHHHHHHHHHHHHHHHHHHHHHH-SSPPPP-HHHHHHHHHHHHHHHHHHHHHHHTT-SSS-HHHHHHHHHHHHHHHHHHHHHHHHHHHHHHSHHHHTSHHHHTTS-HHHHHHHHHHHHHHHHHHHHHTGGGS-GGG--SS-EEETTEE-S----TT--EE----S---------S--TT-PPPTT-PPP---PPPS-------------EE--S-----

Organism: NCBI:txid2562239

Mean predicted aligned error: 15.73 Å

Sequence (257 aa):
GQTYFLPAQGHINQPVQRPRQRLYHRPGDKPMASQEEEVDEEESFKEEVDRLIRRHRNEKYAPELLPYDKEMVHNISEVLHFVAEALEEYRSNGQAKDLPHHYLRSTEAERLTYMLSDYLRLRLWKLSKYPLHYMDPQRQMMLSSAERIWLHEFWDNKRMHFQHRFLAALPEKKQALDEQVDDNLDMIRRPQMDTHIYARICGDVGTISPSLHASPGVSSTPGTKDLRLFEGPAKSRSGRAQAELGDVVRMGGVFIA

Solvent-accessible surface area (backbone atoms only — not comparable to full-atom values): 16338 Å² total; per-residue (Å²): 131,90,81,91,85,90,87,89,84,86,82,92,80,83,86,82,84,72,81,78,76,82,70,83,72,64,96,81,77,68,63,68,70,64,56,55,56,56,50,54,54,54,53,50,51,51,52,48,52,52,47,49,55,43,51,38,54,48,52,73,64,43,69,54,88,65,74,56,62,63,64,59,54,49,56,52,50,53,54,47,50,55,51,50,53,51,53,50,49,38,49,72,69,71,66,46,88,84,43,73,66,52,56,53,51,50,53,50,48,51,51,51,51,50,50,54,50,48,39,54,49,53,50,54,51,52,44,71,72,28,52,74,55,50,64,40,74,80,52,44,72,37,46,49,74,67,54,50,54,50,51,52,54,54,50,49,54,50,50,52,51,44,39,77,72,50,36,72,80,42,61,75,93,68,50,69,78,69,56,68,83,49,99,91,43,61,59,60,55,69,66,58,71,88,54,76,41,79,52,19,57,38,44,87,79,73,88,84,76,70,83,68,77,88,67,96,81,76,80,81,65,97,78,80,71,78,41,62,71,69,93,71,84,89,81,76,99,66,96,74,53,71,40,74,79,71,66,88,46,72,45,74,31,68,62,76,98

pLDDT: mean 71.95, std 25.19, range [25.17, 97.94]